Protein AF-0000000076000075 (afdb_homodimer)

Organism: Limulus polyphemus (NCBI:txid6850)

Secondary structure (DSSP, 8-state):
-HHHHHHHHHHHHHHHHHHHHHHHHHH----EEEEE-TTS-EEEEE--HHHHHHHHHHHHHHHHHHHTSTTGGGGHHHHHHHHHHHHHHHHHHHHHHHHHHHHHHHHHHHHHTPPPS-THHHHHHHHHT-/-HHHHHHHHHHHHHHHHHHHHHHHHHH----EEEEE-TTS-EEEEE--HHHHHHHHHHHHHHHHHHHTSTTGGGGHHHHHHHHHHHHHHHHHHHHHHHHHHHHHHHHHHHHHTPPPSTHHHHHHHHHHT-

Nearest PDB structures (foldseek):
  4rh7-assembly1_A  TM=8.374E-01  e=1.098E-09  synthetic construct
  6sc2-assembly1_B  TM=7.990E-01  e=4.544E-07  Homo sapiens
  3vkh-assembly1_A  TM=8.072E-01  e=1.358E-05  Dictyostelium discoideum
  8glv-assembly1_Cn  TM=7.424E-01  e=1.773E-03  Chlamydomonas reinhardtii
  8j07-assembly1_k8  TM=6.899E-01  e=4.350E-03  Homo sapiens

Foldseek 3Di:
DVVVVVLVVLVVVLVVLLVVVVVCVVDDDFDWDWDQFPVGDIDIDGPPLVVVLVVLVVNLVVLVVLVVDPNNVVCVVSSVVVNVVSVVVNVVSLVRVLVRLCCVVCRNQVVVVHDDDPPVVSVVVSVVVD/DVVVVVLVVLVVVLVVLLVVVVVCVVDDDFDWDWDQFPVGDIDIDGPPLVVVLVVLVVNLVVLVVLVVDPNNVVCCVSSVVVNVVSVVVNVVSLVRVLVRVCCVVCRNCVVVVHDDPPVVPSVVVSVVVD

Structure (mmCIF, N/CA/C/O backbone):
data_AF-0000000076000075-model_v1
#
loop_
_entity.id
_entity.type
_entity.pdbx_description
1 polymer 'Cytoplasmic dynein 2 heavy chain 1-like'
#
loop_
_atom_site.group_PDB
_atom_site.id
_atom_site.type_symbol
_atom_site.label_atom_id
_atom_site.label_alt_id
_atom_site.label_comp_id
_atom_site.label_asym_id
_atom_site.label_entity_id
_atom_site.label_seq_id
_atom_site.pdbx_PDB_ins_code
_atom_site.Cartn_x
_atom_site.Cartn_y
_atom_site.Cartn_z
_atom_site.occupancy
_atom_site.B_iso_or_equiv
_atom_site.auth_seq_id
_atom_site.auth_comp_id
_atom_site.auth_asym_id
_atom_site.auth_atom_id
_atom_site.pdbx_PDB_model_num
ATOM 1 N N . MET A 1 1 ? 10.312 -48.5 -21.375 1 68.19 1 MET A N 1
ATOM 2 C CA . MET A 1 1 ? 8.992 -48.5 -20.75 1 68.19 1 MET A CA 1
ATOM 3 C C . MET A 1 1 ? 9.055 -47.781 -19.391 1 68.19 1 MET A C 1
ATOM 5 O O . MET A 1 1 ? 8.234 -46.906 -19.109 1 68.19 1 MET A O 1
ATOM 9 N N . LYS A 1 2 ? 10.023 -48.156 -18.516 1 76.38 2 LYS A N 1
ATOM 10 C CA . LYS A 1 2 ? 10.18 -47.562 -17.203 1 76.38 2 LYS A CA 1
ATOM 11 C C . LYS A 1 2 ? 10.422 -46.062 -17.297 1 76.38 2 LYS A C 1
ATOM 13 O O . LYS A 1 2 ? 9.859 -45.281 -16.516 1 76.38 2 LYS A O 1
ATOM 18 N N . GLU A 1 3 ? 11.086 -45.625 -18.203 1 78.5 3 GLU A N 1
ATOM 19 C CA . GLU A 1 3 ? 11.406 -44.219 -18.391 1 78.5 3 GLU A CA 1
ATOM 20 C C . GLU A 1 3 ? 10.172 -43.406 -18.812 1 78.5 3 GLU A C 1
ATOM 22 O O . GLU A 1 3 ? 9.969 -42.281 -18.344 1 78.5 3 GLU A O 1
ATOM 27 N N . LEU A 1 4 ? 9.422 -44.094 -19.641 1 80.88 4 LEU A N 1
ATOM 28 C CA . LEU A 1 4 ? 8.195 -43.438 -20.094 1 80.88 4 LEU A CA 1
ATOM 29 C C . LEU A 1 4 ? 7.211 -43.25 -18.953 1 80.88 4 LEU A C 1
ATOM 31 O O . LEU A 1 4 ? 6.547 -42.219 -18.844 1 80.88 4 LEU A O 1
ATOM 35 N N . ASN A 1 5 ? 7.164 -44.25 -18.125 1 86.56 5 ASN A N 1
ATOM 36 C CA . ASN A 1 5 ? 6.281 -44.188 -16.969 1 86.56 5 ASN A CA 1
ATOM 37 C C . ASN A 1 5 ? 6.73 -43.125 -15.977 1 86.56 5 ASN A C 1
ATOM 39 O O . ASN A 1 5 ? 5.902 -42.406 -15.43 1 86.56 5 ASN A O 1
ATOM 43 N N . SER A 1 6 ? 8.023 -43.094 -15.75 1 87.25 6 SER A N 1
ATOM 44 C CA . SER A 1 6 ? 8.57 -42.094 -14.836 1 87.25 6 SER A CA 1
ATOM 45 C C . SER A 1 6 ? 8.297 -40.656 -15.32 1 87.25 6 SER A C 1
ATOM 47 O O . SER A 1 6 ? 7.977 -39.781 -14.531 1 87.25 6 SER A O 1
ATOM 49 N N . ARG A 1 7 ? 8.43 -40.5 -16.609 1 90.5 7 ARG A N 1
ATOM 50 C CA . ARG A 1 7 ? 8.133 -39.188 -17.203 1 90.5 7 ARG A CA 1
ATOM 51 C C . ARG A 1 7 ? 6.668 -38.812 -17 1 90.5 7 ARG A C 1
ATOM 53 O O . ARG A 1 7 ? 6.352 -37.688 -16.609 1 90.5 7 ARG A O 1
ATOM 60 N N . ALA A 1 8 ? 5.762 -39.719 -17.375 1 91.81 8 ALA A N 1
ATOM 61 C CA . ALA A 1 8 ? 4.328 -39.469 -17.219 1 91.81 8 ALA A CA 1
ATOM 62 C C . ALA A 1 8 ? 3.984 -39.125 -15.773 1 91.81 8 ALA A C 1
ATOM 64 O O . ALA A 1 8 ? 3.207 -38.188 -15.531 1 91.81 8 ALA A O 1
ATOM 65 N N . GLN A 1 9 ? 4.598 -39.844 -14.867 1 92.5 9 GLN A N 1
ATOM 66 C CA . GLN A 1 9 ? 4.352 -39.594 -13.453 1 92.5 9 GLN A CA 1
ATOM 67 C C . GLN A 1 9 ? 4.875 -38.219 -13.047 1 92.5 9 GLN A C 1
ATOM 69 O O . GLN A 1 9 ? 4.227 -37.5 -12.281 1 92.5 9 GLN A O 1
ATOM 74 N N . GLY A 1 10 ? 6.062 -37.875 -13.469 1 93.44 10 GLY A N 1
ATOM 75 C CA . GLY A 1 10 ? 6.629 -36.562 -13.203 1 93.44 10 GLY A CA 1
ATOM 76 C C . GLY A 1 10 ? 5.77 -35.438 -13.734 1 93.44 10 GLY A C 1
ATOM 77 O O . GLY A 1 10 ? 5.531 -34.469 -13.031 1 93.44 10 GLY A O 1
ATOM 78 N N . GLU A 1 11 ? 5.254 -35.562 -14.883 1 95.81 11 GLU A N 1
ATOM 79 C CA . GLU A 1 11 ? 4.414 -34.531 -15.5 1 95.81 11 GLU A CA 1
ATOM 80 C C . GLU A 1 11 ? 3.086 -34.406 -14.766 1 95.81 11 GLU A C 1
ATOM 82 O O . GLU A 1 11 ? 2.58 -33.281 -14.594 1 95.81 11 GLU A O 1
ATOM 87 N N . VAL A 1 12 ? 2.531 -35.562 -14.422 1 95.19 12 VAL A N 1
ATOM 88 C CA . VAL A 1 12 ? 1.288 -35.562 -13.656 1 95.19 12 VAL A CA 1
ATOM 89 C C . VAL A 1 12 ? 1.506 -34.812 -12.344 1 95.19 12 VAL A C 1
ATOM 91 O O . VAL A 1 12 ? 0.671 -34 -11.938 1 95.19 12 VAL A O 1
ATOM 94 N N . THR A 1 13 ? 2.602 -35.062 -11.688 1 95.88 13 THR A N 1
ATOM 95 C CA . THR A 1 13 ? 2.932 -34.406 -10.422 1 95.88 13 THR A CA 1
ATOM 96 C C . THR A 1 13 ? 3.01 -32.906 -10.594 1 95.88 13 THR A C 1
ATOM 98 O O . THR A 1 13 ? 2.467 -32.156 -9.781 1 95.88 13 THR A O 1
ATOM 101 N N . ILE A 1 14 ? 3.658 -32.406 -11.617 1 97.44 14 ILE A N 1
ATOM 102 C CA . ILE A 1 14 ? 3.799 -30.969 -11.891 1 97.44 14 ILE A CA 1
ATOM 103 C C . ILE A 1 14 ? 2.428 -30.359 -12.172 1 97.44 14 ILE A C 1
ATOM 105 O O . ILE A 1 14 ? 2.09 -29.312 -11.633 1 97.44 14 ILE A O 1
ATOM 109 N N . ARG A 1 15 ? 1.67 -31.031 -13.016 1 96.81 15 ARG A N 1
ATOM 110 C CA . ARG A 1 15 ? 0.334 -30.547 -13.359 1 96.81 15 ARG A CA 1
ATOM 111 C C . ARG A 1 15 ? -0.529 -30.391 -12.109 1 96.81 15 ARG A C 1
ATOM 113 O O . ARG A 1 15 ? -1.225 -29.391 -11.953 1 96.81 15 ARG A O 1
ATOM 120 N N . GLU A 1 16 ? -0.458 -31.406 -11.25 1 97.44 16 GLU A N 1
ATOM 121 C CA . GLU A 1 16 ? -1.248 -31.359 -10.023 1 97.44 16 GLU A CA 1
ATOM 122 C C . GLU A 1 16 ? -0.803 -30.203 -9.125 1 97.44 16 GLU A C 1
ATOM 124 O O . GLU A 1 16 ? -1.633 -29.547 -8.5 1 97.44 16 GLU A O 1
ATOM 129 N N . ALA A 1 17 ? 0.477 -29.969 -8.984 1 98 17 ALA A N 1
ATOM 130 C CA . ALA A 1 17 ? 1.006 -28.859 -8.195 1 98 17 ALA A CA 1
ATOM 131 C C . ALA A 1 17 ? 0.506 -27.531 -8.727 1 98 17 ALA A C 1
ATOM 133 O O . ALA A 1 17 ? 0.091 -26.656 -7.957 1 98 17 ALA A O 1
ATOM 134 N N . LEU A 1 18 ? 0.514 -27.391 -10.031 1 97.19 18 LEU A N 1
ATOM 135 C CA . LEU A 1 18 ? 0.062 -26.141 -10.656 1 97.19 18 LEU A CA 1
ATOM 136 C C . LEU A 1 18 ? -1.442 -25.969 -10.477 1 97.19 18 LEU A C 1
ATOM 138 O O . LEU A 1 18 ? -1.921 -24.844 -10.281 1 97.19 18 LEU A O 1
ATOM 142 N N . ASN A 1 19 ? -2.164 -27.094 -10.57 1 96.88 19 ASN A N 1
ATOM 143 C CA . ASN A 1 19 ? -3.6 -27.047 -10.32 1 96.88 19 ASN A CA 1
ATOM 144 C C . ASN A 1 19 ? -3.9 -26.594 -8.891 1 96.88 19 ASN A C 1
ATOM 146 O O . ASN A 1 19 ? -4.867 -25.859 -8.648 1 96.88 19 ASN A O 1
ATOM 150 N N . GLU A 1 20 ? -3.135 -27.016 -7.984 1 97.31 20 GLU A N 1
ATOM 151 C CA . GLU A 1 20 ? -3.297 -26.594 -6.594 1 97.31 20 GLU A CA 1
ATOM 152 C C . GLU A 1 20 ? -3.066 -25.094 -6.438 1 97.31 20 GLU A C 1
ATOM 154 O O . GLU A 1 20 ? -3.736 -24.438 -5.637 1 97.31 20 GLU A O 1
ATOM 159 N N . LEU A 1 21 ? -2.127 -24.547 -7.16 1 96.94 21 LEU A N 1
ATOM 160 C CA . LEU A 1 21 ? -1.883 -23.109 -7.152 1 96.94 21 LEU A CA 1
ATOM 161 C C . LEU A 1 21 ? -3.09 -22.359 -7.691 1 96.94 21 LEU A C 1
ATOM 163 O O . LEU A 1 21 ? -3.488 -21.328 -7.129 1 96.94 21 LEU A O 1
ATOM 167 N N . ASP A 1 22 ? -3.605 -22.891 -8.75 1 94.44 22 ASP A N 1
ATOM 168 C CA . ASP A 1 22 ? -4.805 -22.281 -9.305 1 94.44 22 ASP A CA 1
ATOM 169 C C . ASP A 1 22 ? -5.93 -22.234 -8.273 1 94.44 22 ASP A C 1
ATOM 171 O O . ASP A 1 22 ? -6.602 -21.203 -8.133 1 94.44 22 ASP A O 1
ATOM 175 N N . LEU A 1 23 ? -6.145 -23.312 -7.586 1 96 23 LEU A N 1
ATOM 176 C CA . LEU A 1 23 ? -7.207 -23.406 -6.594 1 96 23 LEU A CA 1
ATOM 177 C C . LEU A 1 23 ? -6.953 -22.453 -5.43 1 96 23 LEU A C 1
ATOM 179 O O . LEU A 1 23 ? -7.871 -21.766 -4.961 1 96 23 LEU A O 1
ATOM 183 N N . TRP A 1 24 ? -5.77 -22.406 -5.016 1 96.75 24 TRP A N 1
ATOM 184 C CA . TRP A 1 24 ? -5.402 -21.5 -3.936 1 96.75 24 TRP A CA 1
ATOM 185 C C . TRP A 1 24 ? -5.68 -20.047 -4.324 1 96.75 24 TRP A C 1
ATOM 187 O O . TRP A 1 24 ? -6.309 -19.297 -3.566 1 96.75 24 TRP A O 1
ATOM 197 N N . GLY A 1 25 ? -5.172 -19.625 -5.473 1 93.06 25 GLY A N 1
ATOM 198 C CA . GLY A 1 25 ? -5.367 -18.266 -5.949 1 93.06 25 GLY A CA 1
ATOM 199 C C . GLY A 1 25 ? -6.828 -17.859 -6.039 1 93.06 25 GLY A C 1
ATOM 200 O O . GLY A 1 25 ? -7.18 -16.703 -5.793 1 93.06 25 GLY A O 1
ATOM 201 N N . ALA A 1 26 ? -7.688 -18.828 -6.375 1 90.06 26 ALA A N 1
ATOM 202 C CA . ALA A 1 26 ? -9.109 -18.562 -6.574 1 90.06 26 ALA A CA 1
ATOM 203 C C . ALA A 1 26 ? -9.844 -18.453 -5.238 1 90.06 26 ALA A C 1
ATOM 205 O O . ALA A 1 26 ? -10.867 -17.781 -5.133 1 90.06 26 ALA A O 1
ATOM 206 N N . ARG A 1 27 ? -9.266 -19.031 -4.152 1 92.88 27 ARG A N 1
ATOM 207 C CA . ARG A 1 27 ? -10.047 -19.203 -2.934 1 92.88 27 ARG A CA 1
ATOM 208 C C . ARG A 1 27 ? -9.461 -18.391 -1.783 1 92.88 27 ARG A C 1
ATOM 210 O O . ARG A 1 27 ? -10.172 -18.031 -0.842 1 92.88 27 ARG A O 1
ATOM 217 N N . GLU A 1 28 ? -8.25 -18.156 -1.829 1 95.38 28 GLU A N 1
ATOM 218 C CA . GLU A 1 28 ? -7.574 -17.516 -0.706 1 95.38 28 GLU A CA 1
ATOM 219 C C . GLU A 1 28 ? -8.102 -16.109 -0.479 1 95.38 28 GLU A C 1
ATOM 221 O O . GLU A 1 28 ? -8.344 -15.367 -1.435 1 95.38 28 GLU A O 1
ATOM 226 N N . ARG A 1 29 ? -8.375 -15.859 0.897 1 94.56 29 ARG A N 1
ATOM 227 C CA . ARG A 1 29 ? -8.82 -14.531 1.318 1 94.56 29 ARG A CA 1
ATOM 228 C C . ARG A 1 29 ? -8.062 -14.07 2.559 1 94.56 29 ARG A C 1
ATOM 230 O O . ARG A 1 29 ? -7.539 -14.891 3.314 1 94.56 29 ARG A O 1
ATOM 237 N N . PHE A 1 30 ? -8.039 -12.766 2.674 1 97.06 30 PHE A N 1
ATOM 238 C CA . PHE A 1 30 ? -7.445 -12.219 3.891 1 97.06 30 PHE A CA 1
ATOM 239 C C . PHE A 1 30 ? -8.352 -12.461 5.09 1 97.06 30 PHE A C 1
ATOM 241 O O . PHE A 1 30 ? -9.578 -12.367 4.98 1 97.06 30 PHE A O 1
ATOM 248 N N . SER A 1 31 ? -7.754 -12.742 6.242 1 97.81 31 SER A N 1
ATOM 249 C CA . SER A 1 31 ? -8.461 -12.656 7.516 1 97.81 31 SER A CA 1
ATOM 250 C C . SER A 1 31 ? -8.43 -11.234 8.07 1 97.81 31 SER A C 1
ATOM 252 O O . SER A 1 31 ? -7.359 -10.625 8.164 1 97.81 31 SER A O 1
ATOM 254 N N . LEU A 1 32 ? -9.578 -10.742 8.422 1 97.81 32 LEU A N 1
ATOM 255 C CA . LEU A 1 32 ? -9.688 -9.352 8.867 1 97.81 32 LEU A CA 1
ATOM 256 C C . LEU A 1 32 ? -10.141 -9.281 10.32 1 97.81 32 LEU A C 1
ATOM 258 O O . LEU A 1 32 ? -10.805 -10.195 10.812 1 97.81 32 LEU A O 1
ATOM 262 N N . THR A 1 33 ? -9.797 -8.219 10.992 1 98.06 33 THR A N 1
ATOM 263 C CA . THR A 1 33 ? -10.25 -7.91 12.344 1 98.06 33 THR A CA 1
ATOM 264 C C . THR A 1 33 ? -10.641 -6.441 12.461 1 98.06 33 THR A C 1
ATOM 266 O O . THR A 1 33 ? -10.023 -5.574 11.836 1 98.06 33 THR A O 1
ATOM 269 N N . GLU A 1 34 ? -11.641 -6.254 13.242 1 97.25 34 GLU A N 1
ATOM 270 C CA . GLU A 1 34 ? -12.086 -4.879 13.469 1 97.25 34 GLU A CA 1
ATOM 271 C C . GLU A 1 34 ? -11.18 -4.164 14.469 1 97.25 34 GLU A C 1
ATOM 273 O O . GLU A 1 34 ? -10.789 -4.742 15.484 1 97.25 34 GLU A O 1
ATOM 278 N N . HIS A 1 35 ? -10.82 -2.918 14.102 1 96.19 35 HIS A N 1
ATOM 279 C CA . HIS A 1 35 ? -10.031 -2.043 14.961 1 96.19 35 HIS A CA 1
ATOM 280 C C . HIS A 1 35 ? -10.688 -0.675 15.109 1 96.19 35 HIS A C 1
ATOM 282 O O . HIS A 1 35 ? -11.117 -0.073 14.125 1 96.19 35 HIS A O 1
ATOM 288 N N . GLU A 1 36 ? -10.797 -0.258 16.359 1 95.31 36 GLU A N 1
ATOM 289 C CA . GLU A 1 36 ? -11.344 1.07 16.609 1 95.31 36 GLU A CA 1
ATOM 290 C C . GLU A 1 36 ? -10.242 2.115 16.719 1 95.31 36 GLU A C 1
ATOM 292 O O . GLU A 1 36 ? -9.305 1.952 17.516 1 95.31 36 GLU A O 1
ATOM 297 N N . ASP A 1 37 ? -10.375 3.182 15.891 1 90.69 37 ASP A N 1
ATOM 298 C CA . ASP A 1 37 ? -9.367 4.23 15.992 1 90.69 37 ASP A CA 1
ATOM 299 C C . ASP A 1 37 ? -9.672 5.184 17.141 1 90.69 37 ASP A C 1
ATOM 301 O O . ASP A 1 37 ? -10.617 4.957 17.906 1 90.69 37 ASP A O 1
ATOM 305 N N . THR A 1 38 ? -8.852 6.148 17.359 1 90.25 38 THR A N 1
ATOM 306 C CA . THR A 1 38 ? -8.953 7.047 18.516 1 90.25 38 THR A CA 1
ATOM 307 C C . THR A 1 38 ? -10.242 7.855 18.453 1 90.25 38 THR A C 1
ATOM 309 O O . THR A 1 38 ? -10.75 8.297 19.484 1 90.25 38 THR A O 1
ATOM 312 N N . HIS A 1 39 ? -10.852 8 17.359 1 88 39 HIS A N 1
ATOM 313 C CA . HIS A 1 39 ? -12.07 8.789 17.203 1 88 39 HIS A CA 1
ATOM 314 C C . HIS A 1 39 ? -13.305 7.898 17.203 1 88 39 HIS A C 1
ATOM 316 O O . HIS A 1 39 ? -14.422 8.375 16.969 1 88 39 HIS A O 1
ATOM 322 N N . GLY A 1 40 ? -13.102 6.609 17.359 1 90.12 40 GLY A N 1
ATOM 323 C CA . GLY A 1 40 ? -14.227 5.691 17.469 1 90.12 40 GLY A CA 1
ATOM 324 C C . GLY A 1 40 ? -14.648 5.09 16.141 1 90.12 40 GLY A C 1
ATOM 325 O O . GLY A 1 40 ? -15.672 4.406 16.062 1 90.12 40 GLY A O 1
ATOM 326 N N . ASN A 1 41 ? -13.883 5.414 15.18 1 90.06 41 ASN A N 1
ATOM 327 C CA . ASN A 1 41 ? -14.203 4.824 13.883 1 90.06 41 ASN A CA 1
ATOM 328 C C . ASN A 1 41 ? -13.688 3.389 13.781 1 90.06 41 ASN A C 1
ATOM 330 O O . ASN A 1 41 ? -12.602 3.076 14.266 1 90.06 41 ASN A O 1
ATOM 334 N N . LYS A 1 42 ? -14.539 2.578 13.188 1 94.31 42 LYS A N 1
ATOM 335 C CA . LYS A 1 42 ? -14.164 1.181 12.992 1 94.31 42 LYS A CA 1
ATOM 336 C C . LYS A 1 42 ? -13.43 0.985 11.672 1 94.31 42 LYS A C 1
ATOM 338 O O . LYS A 1 42 ? -13.914 1.399 10.617 1 94.31 42 LYS A O 1
ATOM 343 N N . VAL A 1 43 ? -12.242 0.389 11.773 1 94.25 43 VAL A N 1
ATOM 344 C CA . VAL A 1 43 ? -11.438 0.103 10.594 1 94.25 43 VAL A CA 1
ATOM 345 C C . VAL A 1 43 ? -11.094 -1.385 10.547 1 94.25 43 VAL A C 1
ATOM 347 O O . VAL A 1 43 ? -10.867 -2.006 11.594 1 94.25 43 VAL A O 1
ATOM 350 N N . MET A 1 44 ? -11.086 -1.972 9.352 1 96.06 44 MET A N 1
ATOM 351 C CA . MET A 1 44 ? -10.719 -3.373 9.188 1 96.06 44 MET A CA 1
ATOM 352 C C . MET A 1 44 ? -9.219 -3.51 8.922 1 96.06 44 MET A C 1
ATOM 354 O O . MET A 1 44 ? -8.672 -2.822 8.055 1 96.06 44 MET A O 1
ATOM 358 N N . LEU A 1 45 ? -8.586 -4.375 9.664 1 97.94 45 LEU A N 1
ATOM 359 C CA . LEU A 1 45 ? -7.168 -4.656 9.492 1 97.94 45 LEU A CA 1
ATOM 360 C C . LEU A 1 45 ? -6.949 -6.102 9.055 1 97.94 45 LEU A C 1
ATOM 362 O O . LEU A 1 45 ? -7.68 -7 9.484 1 97.94 45 LEU A O 1
ATOM 366 N N . ILE A 1 46 ? -6.035 -6.25 8.203 1 98.06 46 ILE A N 1
ATOM 367 C CA . ILE A 1 46 ? -5.594 -7.605 7.898 1 98.06 46 ILE A CA 1
ATOM 368 C C . ILE A 1 46 ? -4.871 -8.195 9.109 1 98.06 46 ILE A C 1
ATOM 370 O O . ILE A 1 46 ? -4.031 -7.535 9.719 1 98.06 46 ILE A O 1
ATOM 374 N N . LYS A 1 47 ? -5.223 -9.367 9.469 1 98 47 LYS A N 1
ATOM 375 C CA . LYS A 1 47 ? -4.555 -10.062 10.562 1 98 47 LYS A CA 1
ATOM 376 C C . LYS A 1 47 ? -3.877 -11.336 10.07 1 98 47 LYS A C 1
ATOM 378 O O . LYS A 1 47 ? -3.994 -11.695 8.898 1 98 47 LYS A O 1
ATOM 383 N N . ASP A 1 48 ? -3.02 -11.992 10.922 1 97.88 48 ASP A N 1
ATOM 384 C CA . ASP A 1 48 ? -2.311 -13.234 10.633 1 97.88 48 ASP A CA 1
ATOM 385 C C . ASP A 1 48 ? -1.394 -13.078 9.422 1 97.88 48 ASP A C 1
ATOM 387 O O . ASP A 1 48 ? -1.411 -13.914 8.516 1 97.88 48 ASP A O 1
ATOM 391 N N . TRP A 1 49 ? -0.638 -12.055 9.414 1 98.12 49 TRP A N 1
ATOM 392 C CA . TRP A 1 49 ? 0.278 -11.719 8.336 1 98.12 49 TRP A CA 1
ATOM 393 C C . TRP A 1 49 ? 1.293 -12.836 8.109 1 98.12 49 TRP A C 1
ATOM 395 O O . TRP A 1 49 ? 1.665 -13.133 6.973 1 98.12 49 TRP A O 1
ATOM 405 N N . ARG A 1 50 ? 1.774 -13.414 9.18 1 97.44 50 ARG A N 1
ATOM 406 C CA . ARG A 1 50 ? 2.75 -14.492 9.062 1 97.44 50 ARG A CA 1
ATOM 407 C C . ARG A 1 50 ? 2.201 -15.633 8.211 1 97.44 50 ARG A C 1
ATOM 409 O O . ARG A 1 50 ? 2.908 -16.172 7.352 1 97.44 50 ARG A O 1
ATOM 416 N N . GLU A 1 51 ? 0.994 -15.984 8.461 1 97.62 51 GLU A N 1
ATOM 417 C CA . GLU A 1 51 ? 0.365 -17.062 7.707 1 97.62 51 GLU A CA 1
ATOM 418 C C . GLU A 1 51 ? 0.267 -16.719 6.227 1 97.62 51 GLU A C 1
ATOM 420 O O . GLU A 1 51 ? 0.579 -17.547 5.367 1 97.62 51 GLU A O 1
ATOM 425 N N . VAL A 1 52 ? -0.163 -15.469 5.949 1 97.88 52 VAL A N 1
ATOM 426 C CA . VAL A 1 52 ? -0.313 -15 4.578 1 97.88 52 VAL A CA 1
ATOM 427 C C . VAL A 1 52 ? 1.038 -15.039 3.867 1 97.88 52 VAL A C 1
ATOM 429 O O . VAL A 1 52 ? 1.163 -15.617 2.787 1 97.88 52 VAL A O 1
ATOM 432 N N . LEU A 1 53 ? 2.055 -14.531 4.492 1 98.06 53 LEU A N 1
ATOM 433 C CA . LEU A 1 53 ? 3.379 -14.422 3.891 1 98.06 53 LEU A CA 1
ATOM 434 C C . LEU A 1 53 ? 4.031 -15.789 3.754 1 98.06 53 LEU A C 1
ATOM 436 O O . LEU A 1 53 ? 4.715 -16.062 2.764 1 98.06 53 LEU A O 1
ATOM 440 N N . ASN A 1 54 ? 3.812 -16.625 4.684 1 97.81 54 ASN A N 1
ATOM 441 C CA . ASN A 1 54 ? 4.336 -17.984 4.602 1 97.81 54 ASN A CA 1
ATOM 442 C C . ASN A 1 54 ? 3.729 -18.75 3.426 1 97.81 54 ASN A C 1
ATOM 444 O O . ASN A 1 54 ? 4.434 -19.469 2.715 1 97.81 54 ASN A O 1
ATOM 448 N N . LYS A 1 55 ? 2.41 -18.609 3.305 1 98.12 55 LYS A N 1
ATOM 449 C CA . LYS A 1 55 ? 1.744 -19.297 2.205 1 98.12 55 LYS A CA 1
ATOM 450 C C . LYS A 1 55 ? 2.301 -18.844 0.856 1 98.12 55 LYS A C 1
ATOM 452 O O . LYS A 1 55 ? 2.557 -19.672 -0.022 1 98.12 55 LYS A O 1
ATOM 457 N N . VAL A 1 56 ? 2.471 -17.594 0.716 1 98.5 56 VAL A N 1
ATOM 458 C CA . VAL A 1 56 ? 3.039 -17.062 -0.519 1 98.5 56 VAL A CA 1
ATOM 459 C C . VAL A 1 56 ? 4.461 -17.594 -0.699 1 98.5 56 VAL A C 1
ATOM 461 O O . VAL A 1 56 ? 4.828 -18.047 -1.784 1 98.5 56 VAL A O 1
ATOM 464 N N . GLY A 1 57 ? 5.27 -17.531 0.353 1 98.56 57 GLY A N 1
ATOM 465 C CA . GLY A 1 57 ? 6.617 -18.078 0.319 1 98.56 57 GLY A CA 1
ATOM 466 C C . GLY A 1 57 ? 6.664 -19.547 -0.034 1 98.56 57 GLY A C 1
ATOM 467 O O . GLY A 1 57 ? 7.504 -19.969 -0.83 1 98.56 57 GLY A O 1
ATOM 468 N N . ASP A 1 58 ? 5.828 -20.328 0.548 1 98.44 58 ASP A N 1
ATOM 469 C CA . ASP A 1 58 ? 5.734 -21.766 0.253 1 98.44 58 ASP A CA 1
ATOM 470 C C . ASP A 1 58 ? 5.449 -22 -1.228 1 98.44 58 ASP A C 1
ATOM 472 O O . ASP A 1 58 ? 6.062 -22.859 -1.853 1 98.44 58 ASP A O 1
ATOM 476 N N . ASN A 1 59 ? 4.508 -21.25 -1.751 1 98.62 59 ASN A N 1
ATOM 477 C CA . ASN A 1 59 ? 4.145 -21.422 -3.154 1 98.62 59 ASN A CA 1
ATOM 478 C C . ASN A 1 59 ? 5.273 -20.969 -4.082 1 98.62 59 ASN A C 1
ATOM 480 O O . ASN A 1 59 ? 5.469 -21.547 -5.152 1 98.62 59 ASN A O 1
ATOM 484 N N . GLN A 1 60 ? 6.012 -19.953 -3.686 1 98.38 60 GLN A N 1
ATOM 485 C CA . GLN A 1 60 ? 7.199 -19.562 -4.441 1 98.38 60 GLN A CA 1
ATOM 486 C C . GLN A 1 60 ? 8.242 -20.672 -4.441 1 98.38 60 GLN A C 1
ATOM 488 O O . GLN A 1 60 ? 8.852 -20.953 -5.477 1 98.38 60 GLN A O 1
ATOM 493 N N . CYS A 1 61 ? 8.453 -21.312 -3.281 1 98.19 61 CYS A N 1
ATOM 494 C CA . CYS A 1 61 ? 9.383 -22.422 -3.176 1 98.19 61 CYS A CA 1
ATOM 495 C C . CYS A 1 61 ? 8.922 -23.594 -4.027 1 98.19 61 CYS A C 1
ATOM 497 O O . CYS A 1 61 ? 9.742 -24.266 -4.668 1 98.19 61 CYS A O 1
ATOM 499 N N . LEU A 1 62 ? 7.641 -23.828 -3.996 1 98.06 62 LEU A N 1
ATOM 500 C CA . LEU A 1 62 ? 7.07 -24.875 -4.82 1 98.06 62 LEU A CA 1
ATOM 501 C C . LEU A 1 62 ? 7.41 -24.656 -6.293 1 98.06 62 LEU A C 1
ATOM 503 O O . LEU A 1 62 ? 7.891 -25.578 -6.965 1 98.06 62 LEU A O 1
ATOM 507 N N . ILE A 1 63 ? 7.191 -23.469 -6.77 1 97.81 63 ILE A N 1
ATOM 508 C CA . ILE A 1 63 ? 7.484 -23.141 -8.164 1 97.81 63 ILE A CA 1
ATOM 509 C C . ILE A 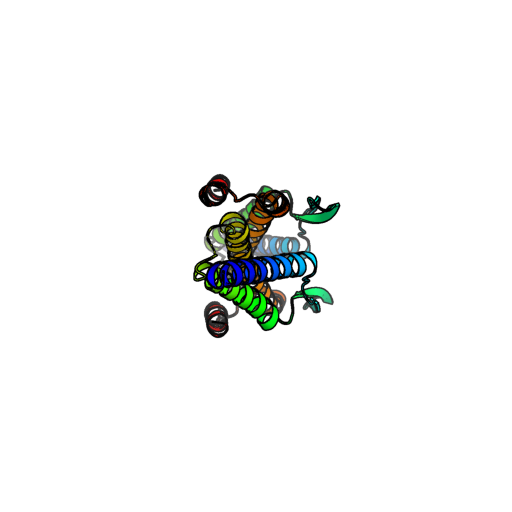1 63 ? 8.969 -23.391 -8.445 1 97.81 63 ILE A C 1
ATOM 511 O O . ILE A 1 63 ? 9.32 -23.953 -9.484 1 97.81 63 ILE A O 1
ATOM 515 N N . GLN A 1 64 ? 9.836 -23.016 -7.52 1 97.06 64 GLN A N 1
ATOM 516 C CA . GLN A 1 64 ? 11.266 -23.234 -7.672 1 97.06 64 GLN A CA 1
ATOM 517 C C . GLN A 1 64 ? 11.586 -24.719 -7.777 1 97.06 64 GLN A C 1
ATOM 519 O O . GLN A 1 64 ? 12.414 -25.125 -8.594 1 97.06 64 GLN A O 1
ATOM 524 N N . SER A 1 65 ? 10.961 -25.516 -6.965 1 96.94 65 SER A N 1
ATOM 525 C CA . SER A 1 65 ? 11.156 -26.969 -6.984 1 96.94 65 SER A CA 1
ATOM 526 C C . SER A 1 65 ? 10.711 -27.562 -8.312 1 96.94 65 SER A C 1
ATOM 528 O O . SER A 1 65 ? 11.352 -28.484 -8.828 1 96.94 65 SER A O 1
ATOM 530 N N . LEU A 1 66 ? 9.641 -27.047 -8.859 1 96.88 66 LEU A N 1
ATOM 531 C CA . LEU A 1 66 ? 9.156 -27.516 -10.148 1 96.88 66 LEU A CA 1
ATOM 532 C C . LEU A 1 66 ? 10.164 -27.219 -11.258 1 96.88 66 LEU A C 1
ATOM 534 O O . LEU A 1 66 ? 10.352 -28.031 -12.164 1 96.88 66 LEU A O 1
ATOM 538 N N . LYS A 1 67 ? 10.797 -26.094 -11.125 1 96 67 LYS A N 1
ATOM 539 C CA . LYS A 1 67 ? 11.781 -25.688 -12.125 1 96 67 LYS A CA 1
ATOM 540 C C . LYS A 1 67 ? 12.969 -26.656 -12.141 1 96 67 LYS A C 1
ATOM 542 O O . LYS A 1 67 ? 13.625 -26.812 -13.172 1 96 67 LYS A O 1
ATOM 547 N N . ASP A 1 68 ? 13.227 -27.297 -11.047 1 95.5 68 ASP A N 1
ATOM 548 C CA . ASP A 1 68 ? 14.359 -28.203 -10.914 1 95.5 68 ASP A CA 1
ATOM 549 C C . ASP A 1 68 ? 14 -29.594 -11.438 1 95.5 68 ASP A C 1
ATOM 551 O O . ASP A 1 68 ? 14.867 -30.469 -11.531 1 95.5 68 ASP A O 1
ATOM 555 N N . SER A 1 69 ? 12.773 -29.812 -11.75 1 93.69 69 SER A N 1
ATOM 556 C CA . SER A 1 69 ? 12.32 -31.094 -12.273 1 93.69 69 SER A CA 1
ATOM 557 C C . SER A 1 69 ? 12.812 -31.312 -13.703 1 93.69 69 SER A C 1
ATOM 559 O O . SER A 1 69 ? 12.797 -30.375 -14.516 1 93.69 69 SER A O 1
ATOM 561 N N . PRO A 1 70 ? 13.242 -32.531 -14.023 1 94.75 70 PRO A N 1
ATOM 562 C CA . PRO A 1 70 ? 13.617 -32.812 -15.406 1 94.75 70 PRO A CA 1
ATOM 563 C C . PRO A 1 70 ? 12.43 -32.781 -16.359 1 94.75 70 PRO A C 1
ATOM 565 O O . PRO A 1 70 ? 12.617 -32.719 -17.578 1 94.75 70 PRO A O 1
ATOM 568 N N . TYR A 1 71 ? 11.273 -32.719 -15.938 1 94.06 71 TYR A N 1
ATOM 569 C CA . TYR A 1 71 ? 10.078 -32.75 -16.781 1 94.06 71 TYR A CA 1
ATOM 570 C C . TYR A 1 71 ? 9.406 -31.375 -16.812 1 94.06 71 TYR A C 1
ATOM 572 O O . TYR A 1 71 ? 8.25 -31.266 -17.219 1 94.06 71 TYR A O 1
ATOM 580 N N . TYR A 1 72 ? 10.094 -30.344 -16.406 1 95.62 72 TYR A N 1
ATOM 581 C CA . TYR A 1 72 ? 9.586 -28.984 -16.203 1 95.62 72 TYR A CA 1
ATOM 582 C C . TYR A 1 72 ? 9.297 -28.312 -17.547 1 95.62 72 TYR A C 1
ATOM 584 O O . TYR A 1 72 ? 8.406 -27.469 -17.641 1 95.62 72 TYR A O 1
ATOM 592 N N . LYS A 1 73 ? 9.945 -28.672 -18.594 1 95.19 73 LYS A N 1
ATOM 593 C CA . LYS A 1 73 ? 9.992 -27.938 -19.859 1 95.19 73 LYS A CA 1
ATOM 594 C C . LYS A 1 73 ? 8.594 -27.703 -20.406 1 95.19 73 LYS A C 1
ATOM 596 O O . LYS A 1 73 ? 8.273 -26.594 -20.859 1 95.19 73 LYS A O 1
ATOM 601 N N . ASN A 1 74 ? 7.707 -28.672 -20.344 1 93.69 74 ASN A N 1
ATOM 602 C CA . ASN A 1 74 ? 6.371 -28.578 -20.922 1 93.69 74 ASN A CA 1
ATOM 603 C C . ASN A 1 74 ? 5.461 -27.672 -20.094 1 93.69 74 ASN A C 1
ATOM 605 O O . ASN A 1 74 ? 4.348 -27.359 -20.516 1 93.69 74 ASN A O 1
ATOM 609 N N . PHE A 1 75 ? 5.902 -27.281 -18.953 1 95.94 75 PHE A N 1
ATOM 610 C CA . PHE A 1 75 ? 5.059 -26.531 -18.047 1 95.94 75 PHE A CA 1
ATOM 611 C C . PHE A 1 75 ? 5.629 -25.141 -17.797 1 95.94 75 PHE A C 1
ATOM 613 O O . PHE A 1 75 ? 5.125 -24.391 -16.938 1 95.94 75 PHE A O 1
ATOM 620 N N . ALA A 1 76 ? 6.652 -24.766 -18.453 1 94.44 76 ALA A N 1
ATOM 621 C CA . ALA A 1 76 ? 7.398 -23.531 -18.219 1 94.44 76 ALA A CA 1
ATOM 622 C C . ALA A 1 76 ? 6.496 -22.312 -18.375 1 94.44 76 ALA A C 1
ATOM 624 O O . ALA A 1 76 ? 6.574 -21.375 -17.594 1 94.44 76 ALA A O 1
ATOM 625 N N . ASP A 1 77 ? 5.633 -22.359 -19.312 1 91.12 77 ASP A N 1
ATOM 626 C CA . ASP A 1 77 ? 4.762 -21.219 -19.578 1 91.12 77 ASP A CA 1
ATOM 627 C C . ASP A 1 77 ? 3.809 -20.969 -18.406 1 91.12 77 ASP A C 1
ATOM 629 O O . ASP A 1 77 ? 3.76 -19.875 -17.859 1 91.12 77 ASP A O 1
ATOM 633 N N . ARG A 1 78 ? 3.137 -22.016 -18.047 1 91.19 78 ARG A N 1
ATOM 634 C CA . ARG A 1 78 ? 2.195 -21.922 -16.938 1 91.19 78 ARG A CA 1
ATOM 635 C C . ARG A 1 78 ? 2.914 -21.562 -15.648 1 91.19 78 ARG A C 1
ATOM 637 O O . ARG A 1 78 ? 2.439 -20.719 -14.875 1 91.19 78 ARG A O 1
ATOM 644 N N . SER A 1 79 ? 4.016 -22.188 -15.453 1 94.19 79 SER A N 1
ATOM 645 C CA . SER A 1 79 ? 4.785 -21.953 -14.234 1 94.19 79 SER A CA 1
ATOM 646 C C . SER A 1 79 ? 5.312 -20.516 -14.18 1 94.19 79 SER A C 1
ATOM 648 O O . SER A 1 79 ? 5.344 -19.906 -13.109 1 94.19 79 SER A O 1
ATOM 650 N N . SER A 1 80 ? 5.691 -19.969 -15.266 1 93 80 SER A N 1
ATOM 651 C CA . SER A 1 80 ? 6.25 -18.625 -15.312 1 93 80 SER A CA 1
ATOM 652 C C . SER A 1 80 ? 5.199 -17.578 -14.969 1 93 80 SER A C 1
ATOM 654 O O . SER A 1 80 ? 5.512 -16.547 -14.359 1 93 80 SER A O 1
ATOM 656 N N . ILE A 1 81 ? 4.016 -17.844 -15.344 1 92.12 81 ILE A N 1
ATOM 657 C CA . ILE A 1 81 ? 2.918 -16.953 -15 1 92.12 81 ILE A CA 1
ATOM 658 C C . ILE A 1 81 ? 2.76 -16.906 -13.477 1 92.12 81 ILE A C 1
ATOM 660 O O . ILE A 1 81 ? 2.695 -15.812 -12.891 1 92.12 81 ILE A O 1
ATOM 664 N N . TRP A 1 82 ? 2.814 -18.031 -12.875 1 94.88 82 TRP A N 1
ATOM 665 C CA . TRP A 1 82 ? 2.66 -18.094 -11.422 1 94.88 82 TRP A CA 1
ATOM 666 C C . TRP A 1 82 ? 3.883 -17.5 -10.719 1 94.88 82 TRP A C 1
ATOM 668 O O . TRP A 1 82 ? 3.764 -16.906 -9.648 1 94.88 82 TRP A O 1
ATOM 678 N N . GLU A 1 83 ? 4.938 -17.703 -11.328 1 95.38 83 GLU A N 1
ATOM 679 C CA . GLU A 1 83 ? 6.137 -17.094 -10.773 1 95.38 83 GLU A CA 1
ATOM 680 C C . GLU A 1 83 ? 5.988 -15.57 -10.688 1 95.38 83 GLU A C 1
ATOM 682 O O . GLU A 1 83 ? 6.258 -14.977 -9.641 1 95.38 83 GLU A O 1
ATOM 687 N N . THR A 1 84 ? 5.578 -15 -11.695 1 93.88 84 THR A N 1
ATOM 688 C CA . THR A 1 84 ? 5.387 -13.555 -11.75 1 93.88 84 THR A CA 1
ATOM 689 C C . THR A 1 84 ? 4.262 -13.117 -10.82 1 93.88 84 THR A C 1
ATOM 691 O O . THR A 1 84 ? 4.398 -12.125 -10.094 1 93.88 84 THR A O 1
ATOM 694 N N . ARG A 1 85 ? 3.209 -13.875 -10.812 1 94.56 85 ARG A N 1
ATOM 695 C CA . ARG A 1 85 ? 2.064 -13.578 -9.961 1 94.56 85 ARG A CA 1
ATOM 696 C C . ARG A 1 85 ? 2.459 -13.578 -8.484 1 94.56 85 ARG A C 1
ATOM 698 O O . ARG A 1 85 ? 2.119 -12.656 -7.742 1 94.56 85 ARG A O 1
ATOM 705 N N . LEU A 1 86 ? 3.203 -14.555 -8.156 1 96.94 86 LEU A N 1
ATOM 706 C CA . LEU A 1 86 ? 3.576 -14.711 -6.754 1 96.94 86 LEU A CA 1
ATOM 707 C C . LEU A 1 86 ? 4.594 -13.648 -6.344 1 96.94 86 LEU A C 1
ATOM 709 O O . LEU A 1 86 ? 4.559 -13.148 -5.219 1 96.94 86 LEU A O 1
ATOM 713 N N . SER A 1 87 ? 5.457 -13.328 -7.23 1 96.56 87 SER A N 1
ATOM 714 C CA . SER A 1 87 ? 6.422 -12.273 -6.941 1 96.56 87 SER A CA 1
ATOM 715 C C . SER A 1 87 ? 5.73 -10.922 -6.766 1 96.56 87 SER A C 1
ATOM 717 O O . SER A 1 87 ? 6.039 -10.18 -5.828 1 96.56 87 SER A O 1
ATOM 719 N N . THR A 1 88 ? 4.859 -10.641 -7.594 1 95.12 88 THR A N 1
ATOM 720 C CA . THR A 1 88 ? 4.094 -9.406 -7.52 1 95.12 88 THR A CA 1
ATOM 721 C C . THR A 1 88 ? 3.252 -9.367 -6.246 1 95.12 88 THR A C 1
ATOM 723 O O . THR A 1 88 ? 3.197 -8.344 -5.562 1 95.12 88 THR A O 1
ATOM 726 N N . LEU A 1 89 ? 2.631 -10.453 -5.996 1 97.06 89 LEU A N 1
ATOM 727 C CA . LEU A 1 89 ? 1.823 -10.547 -4.785 1 97.06 89 LEU A CA 1
ATOM 728 C C . LEU A 1 89 ? 2.67 -10.289 -3.543 1 97.06 89 LEU A C 1
ATOM 730 O O . LEU A 1 89 ? 2.264 -9.531 -2.654 1 97.06 89 LEU A O 1
ATOM 734 N N . ASP A 1 90 ? 3.785 -10.906 -3.525 1 97.62 90 ASP A N 1
ATOM 735 C CA . ASP A 1 90 ? 4.68 -10.734 -2.387 1 97.62 90 ASP A CA 1
ATOM 736 C C . ASP A 1 90 ? 5.031 -9.258 -2.188 1 97.62 90 ASP A C 1
ATOM 738 O O . ASP A 1 90 ? 4.965 -8.742 -1.07 1 97.62 90 ASP A O 1
ATOM 742 N N . LEU A 1 91 ? 5.367 -8.602 -3.24 1 95.88 91 LEU A N 1
ATOM 743 C CA . LEU A 1 91 ? 5.711 -7.184 -3.184 1 95.88 91 LEU A CA 1
ATOM 744 C C . LEU A 1 91 ? 4.531 -6.359 -2.682 1 95.88 91 LEU A C 1
ATOM 746 O O . LEU A 1 91 ? 4.695 -5.504 -1.809 1 95.88 91 LEU A O 1
ATOM 750 N N . CYS A 1 92 ? 3.377 -6.574 -3.188 1 96.75 92 CYS A N 1
ATOM 751 C CA . CYS A 1 92 ? 2.176 -5.848 -2.789 1 96.75 92 CYS A CA 1
ATOM 752 C C . CYS A 1 92 ? 1.861 -6.082 -1.315 1 96.75 92 CYS A C 1
ATOM 754 O O . CYS A 1 92 ? 1.514 -5.145 -0.594 1 96.75 92 CYS A O 1
ATOM 756 N N . LEU A 1 93 ? 2 -7.324 -0.917 1 97.81 93 LEU A N 1
ATOM 757 C CA . LEU A 1 93 ? 1.711 -7.664 0.472 1 97.81 93 LEU A CA 1
ATOM 758 C C . LEU A 1 93 ? 2.682 -6.957 1.415 1 97.81 93 LEU A C 1
ATOM 760 O O . LEU A 1 93 ? 2.285 -6.5 2.488 1 97.81 93 LEU A O 1
ATOM 764 N N . GLN A 1 94 ? 3.926 -6.898 0.999 1 96.5 94 GLN A N 1
ATOM 765 C CA . GLN A 1 94 ? 4.918 -6.199 1.811 1 96.5 94 GLN A CA 1
ATOM 766 C C . GLN A 1 94 ? 4.559 -4.723 1.968 1 96.5 94 GLN A C 1
ATOM 768 O O . GLN A 1 94 ? 4.633 -4.176 3.07 1 96.5 94 GLN A O 1
ATOM 773 N N . GLN A 1 95 ? 4.199 -4.152 0.93 1 96 95 GLN A N 1
ATOM 774 C CA . GLN A 1 95 ? 3.812 -2.744 0.957 1 96 95 GLN A CA 1
ATOM 775 C C . GLN A 1 95 ? 2.559 -2.533 1.802 1 96 95 GLN A C 1
ATOM 777 O O . GLN A 1 95 ? 2.488 -1.589 2.59 1 96 95 GLN A O 1
ATOM 782 N N . LEU A 1 96 ? 1.587 -3.414 1.639 1 97 96 LEU A N 1
ATOM 783 C CA . LEU A 1 96 ? 0.346 -3.322 2.4 1 97 96 LEU A CA 1
ATOM 784 C C . LEU A 1 96 ? 0.611 -3.494 3.893 1 97 96 LEU A C 1
ATOM 786 O O . LEU A 1 96 ? 0.052 -2.764 4.715 1 97 96 LEU A O 1
ATOM 790 N N . ASN A 1 97 ? 1.383 -4.449 4.172 1 96.94 97 ASN A N 1
ATOM 791 C CA . ASN A 1 97 ? 1.732 -4.688 5.566 1 96.94 97 ASN A CA 1
ATOM 792 C C . ASN A 1 97 ? 2.428 -3.48 6.188 1 96.94 97 ASN A C 1
ATOM 794 O O . ASN A 1 97 ? 2.135 -3.104 7.32 1 96.94 97 ASN A O 1
ATOM 798 N N . LEU A 1 98 ? 3.328 -2.928 5.406 1 95.38 98 LEU A N 1
ATOM 799 C CA . LEU A 1 98 ? 4.031 -1.743 5.883 1 9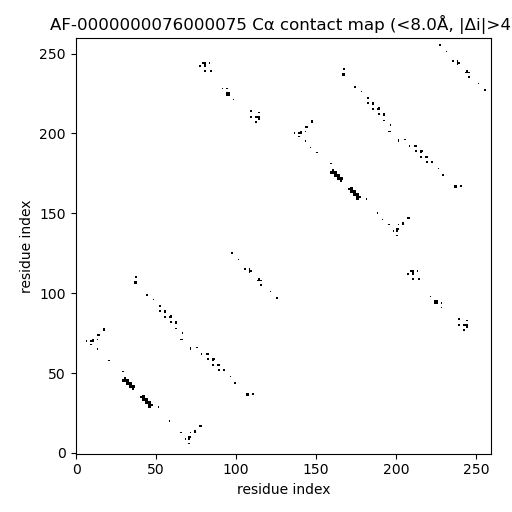5.38 98 LEU A CA 1
ATOM 800 C C . LEU A 1 98 ? 3.057 -0.599 6.141 1 95.38 98 LEU A C 1
ATOM 802 O O . LEU A 1 98 ? 3.141 0.073 7.168 1 95.38 98 LEU A O 1
ATOM 806 N N . ILE A 1 99 ? 2.174 -0.329 5.285 1 96.62 99 ILE A N 1
ATOM 807 C CA . ILE A 1 99 ? 1.18 0.729 5.426 1 96.62 99 ILE A CA 1
ATOM 808 C C . ILE A 1 99 ? 0.336 0.484 6.676 1 96.62 99 ILE A C 1
ATOM 810 O O . ILE A 1 99 ? 0.126 1.396 7.48 1 96.62 99 ILE A O 1
ATOM 814 N N . GLN A 1 100 ? -0.122 -0.718 6.785 1 96.06 100 GLN A N 1
ATOM 815 C CA . GLN A 1 100 ? -0.978 -1.043 7.922 1 96.06 100 GLN A CA 1
ATOM 816 C C . GLN A 1 100 ? -0.229 -0.871 9.242 1 96.06 100 GLN A C 1
ATOM 818 O O . GLN A 1 100 ? -0.771 -0.318 10.203 1 96.06 100 GLN A O 1
ATOM 823 N N . ARG A 1 101 ? 0.989 -1.327 9.312 1 95.75 101 ARG A N 1
ATOM 824 C CA . ARG A 1 101 ? 1.783 -1.193 10.523 1 95.75 101 ARG A CA 1
ATOM 825 C C . ARG A 1 101 ? 1.999 0.274 10.883 1 95.75 101 ARG A C 1
ATOM 827 O O . ARG A 1 101 ? 1.902 0.657 12.047 1 95.75 101 ARG A O 1
ATOM 834 N N . LYS A 1 102 ? 2.367 1.011 9.875 1 93.81 102 LYS A N 1
ATOM 835 C CA . LYS A 1 102 ? 2.555 2.441 10.102 1 93.81 102 LYS A CA 1
ATOM 836 C C . LYS A 1 102 ? 1.271 3.092 10.609 1 93.81 102 LYS A C 1
ATOM 838 O O . LYS A 1 102 ? 1.305 3.9 11.539 1 93.81 102 LYS A O 1
ATOM 843 N N . TRP A 1 103 ? 0.193 2.754 10.055 1 94.44 103 TRP A N 1
ATOM 844 C CA . TRP A 1 103 ? -1.095 3.311 10.461 1 94.44 103 TRP A CA 1
ATOM 845 C C . TRP A 1 103 ? -1.401 2.977 11.914 1 94.44 103 TRP A C 1
ATOM 847 O O . TRP A 1 103 ? -1.715 3.865 12.711 1 94.44 103 TRP A O 1
ATOM 857 N N . VAL A 1 104 ? -1.306 1.797 12.227 1 94.31 104 VAL A N 1
ATOM 858 C CA . VAL A 1 104 ? -1.647 1.324 13.57 1 94.31 104 VAL A CA 1
ATOM 859 C C . VAL A 1 104 ? -0.765 2.018 14.602 1 94.31 104 VAL A C 1
ATOM 861 O O . VAL A 1 104 ? -1.233 2.377 15.688 1 94.31 104 VAL A O 1
ATOM 864 N N . TYR A 1 105 ? 0.448 2.188 14.227 1 93.12 105 TYR A N 1
ATOM 865 C CA . TYR A 1 105 ? 1.415 2.787 15.141 1 93.12 105 TYR A CA 1
ATOM 866 C C . TYR A 1 105 ? 1.186 4.289 15.266 1 93.12 105 TYR A C 1
ATOM 868 O O . TYR A 1 105 ? 1.235 4.836 16.375 1 93.12 105 TYR A O 1
ATOM 876 N N . LEU A 1 106 ? 0.934 4.895 14.242 1 91.88 106 LEU A N 1
ATOM 877 C CA . LEU A 1 106 ? 0.989 6.352 14.203 1 91.88 106 LEU A CA 1
ATOM 878 C C . LEU A 1 106 ? -0.383 6.957 14.484 1 91.88 106 LEU A C 1
ATOM 880 O O . LEU A 1 106 ? -0.483 8.102 14.93 1 91.88 106 LEU A O 1
ATOM 884 N N . GLU A 1 107 ? -1.395 6.25 14.258 1 90.56 107 GLU A N 1
ATOM 885 C CA . GLU A 1 107 ? -2.744 6.797 14.367 1 90.56 107 GLU A CA 1
ATOM 886 C C . GLU A 1 107 ? -3.016 7.328 15.773 1 90.56 107 GLU A C 1
ATOM 888 O O . GLU A 1 107 ? -3.488 8.453 15.93 1 90.56 107 GLU A O 1
ATOM 893 N N . PRO A 1 108 ? -2.721 6.641 16.812 1 89.5 108 PRO A N 1
ATOM 894 C CA . PRO A 1 108 ? -2.955 7.199 18.141 1 89.5 108 PRO A CA 1
ATOM 895 C C . PRO A 1 108 ? -2.07 8.406 18.438 1 89.5 108 PRO A C 1
ATOM 897 O O . PRO A 1 108 ? -2.49 9.328 19.156 1 89.5 108 PRO A O 1
ATOM 900 N N . ILE A 1 109 ? -0.928 8.391 17.922 1 86.5 109 ILE A N 1
ATOM 901 C CA . ILE A 1 109 ? 0.023 9.469 18.156 1 86.5 109 ILE A CA 1
ATOM 902 C C . ILE A 1 109 ? -0.442 10.734 17.438 1 86.5 109 ILE A C 1
ATOM 904 O O . ILE A 1 109 ? -0.467 11.812 18.016 1 86.5 109 ILE A O 1
ATOM 908 N N . PHE A 1 110 ? -0.753 10.617 16.281 1 85.75 110 PHE A N 1
ATOM 909 C CA . PHE A 1 110 ? -1.185 11.75 15.477 1 85.75 110 PHE A CA 1
ATOM 910 C C . PHE A 1 110 ? -2.512 12.305 15.977 1 85.75 110 PHE A C 1
ATOM 912 O O . PHE A 1 110 ? -2.768 13.508 15.883 1 85.75 110 PHE A O 1
ATOM 919 N N . SER A 1 111 ? -3.297 11.445 16.484 1 84.81 111 SER A N 1
ATOM 920 C CA . SER A 1 111 ? -4.594 11.883 17 1 84.81 111 SER A CA 1
ATOM 921 C C . SER A 1 111 ? -4.438 12.688 18.281 1 84.81 111 SER A C 1
ATOM 923 O O . SER A 1 111 ? -5.254 13.562 18.562 1 84.81 111 SER A O 1
ATOM 925 N N . ARG A 1 112 ? -3.412 12.43 19.047 1 79.44 112 ARG A N 1
ATOM 926 C CA . ARG A 1 112 ? -3.162 13.117 20.312 1 79.44 112 ARG A CA 1
ATOM 927 C C . ARG A 1 112 ? -2.254 14.328 20.094 1 79.44 112 ARG A C 1
ATOM 929 O O . ARG A 1 112 ? -2.01 15.094 21.031 1 79.44 112 ARG A O 1
ATOM 936 N N . GLY A 1 113 ? -1.807 14.516 18.906 1 76.31 113 GLY A N 1
ATOM 937 C CA . GLY A 1 113 ? -0.964 15.664 18.609 1 76.31 113 GLY A CA 1
ATOM 938 C C . GLY A 1 113 ? 0.472 15.484 19.062 1 76.31 113 GLY A C 1
ATOM 939 O O . GLY A 1 113 ? 1.153 16.453 19.391 1 76.31 113 GLY A O 1
ATOM 940 N N . ALA A 1 114 ? 0.944 14.32 19.281 1 73.88 114 ALA A N 1
ATOM 941 C CA . ALA A 1 114 ? 2.316 14.039 19.703 1 73.88 114 ALA A CA 1
ATOM 942 C C . ALA A 1 114 ? 3.168 13.602 18.516 1 73.88 114 ALA A C 1
ATOM 944 O O . ALA A 1 114 ? 2.637 13.172 17.484 1 73.88 114 ALA A O 1
ATOM 945 N N . LEU A 1 115 ? 4.516 14.117 18.578 1 72.81 115 LEU A N 1
ATOM 946 C CA . LEU A 1 115 ? 5.441 13.625 17.562 1 72.81 115 LEU A CA 1
ATOM 947 C C . LEU A 1 115 ? 5.965 12.242 17.922 1 72.81 115 LEU A C 1
ATOM 949 O O . LEU A 1 115 ? 6.23 11.961 19.094 1 72.81 115 LEU A O 1
ATOM 953 N N . PRO A 1 116 ? 5.895 11.367 16.938 1 64 116 PRO A N 1
ATOM 954 C CA . PRO A 1 116 ? 6.566 10.102 17.234 1 64 116 PRO A CA 1
ATOM 955 C C . PRO A 1 116 ? 8.055 10.273 17.516 1 64 116 PRO A C 1
ATOM 957 O O . PRO A 1 116 ? 8.688 11.172 16.953 1 64 116 PRO A O 1
ATOM 960 N N . SER A 1 117 ? 8.617 9.891 18.75 1 58.44 117 SER A N 1
ATOM 961 C CA . SER A 1 117 ? 10.07 9.93 18.844 1 58.44 117 SER A CA 1
ATOM 962 C C . SER A 1 117 ? 10.719 9.453 17.562 1 58.44 117 SER A C 1
ATOM 964 O O . SER A 1 117 ? 10.039 8.922 16.672 1 58.44 117 SER A O 1
ATOM 966 N N . GLU A 1 118 ? 11.953 8.672 17.375 1 45.78 118 GLU A N 1
ATOM 967 C CA . GLU A 1 118 ? 12.773 8.273 16.234 1 45.78 118 GLU A CA 1
ATOM 968 C C . GLU A 1 118 ? 11.93 7.559 15.18 1 45.78 118 GLU A C 1
ATOM 970 O O . GLU A 1 118 ? 11.195 6.621 15.5 1 45.78 118 GLU A O 1
ATOM 975 N N . GLU A 1 119 ? 11.539 8.156 13.992 1 46.94 119 GLU A N 1
ATOM 976 C CA . GLU A 1 119 ? 11.289 7.441 12.75 1 46.94 119 GLU A CA 1
ATOM 977 C C . GLU A 1 119 ? 11.914 6.051 12.773 1 46.94 119 GLU A C 1
ATOM 979 O O . GLU A 1 119 ? 11.484 5.16 12.039 1 46.94 119 GLU A O 1
ATOM 984 N N . SER A 1 120 ? 12.938 5.902 13.508 1 48 120 SER A N 1
ATOM 985 C CA . SER A 1 120 ? 13.781 4.727 13.648 1 48 120 SER A CA 1
ATOM 986 C C . SER A 1 120 ? 12.977 3.523 14.133 1 48 120 SER A C 1
ATOM 988 O O . SER A 1 120 ? 13.305 2.381 13.805 1 48 120 SER A O 1
ATOM 990 N N . ARG A 1 121 ? 12.023 3.73 14.898 1 47.09 121 ARG A N 1
ATOM 991 C CA . ARG A 1 121 ? 11.367 2.561 15.477 1 47.09 121 ARG A CA 1
ATOM 992 C C . ARG A 1 121 ? 10.578 1.797 14.422 1 47.09 121 ARG A C 1
ATOM 994 O O . ARG A 1 121 ? 10.484 0.569 14.477 1 47.09 121 ARG A O 1
ATOM 1001 N N . PHE A 1 122 ? 9.914 2.551 13.664 1 50.75 122 PHE A N 1
ATOM 1002 C CA . PHE A 1 122 ? 9.125 1.81 12.68 1 50.75 122 PHE A CA 1
ATOM 1003 C C . PHE A 1 122 ? 10.031 1.01 11.758 1 50.75 122 PHE A C 1
ATOM 1005 O O . PHE A 1 122 ? 9.664 -0.074 11.297 1 50.75 122 PHE A O 1
ATOM 1012 N N . GLN A 1 123 ? 11.172 1.568 11.414 1 47.62 123 GLN A N 1
ATOM 1013 C CA . GLN A 1 123 ? 12.109 0.755 10.648 1 47.62 123 GLN A CA 1
ATOM 1014 C C . GLN A 1 123 ? 12.539 -0.478 11.438 1 47.62 123 GLN A C 1
ATOM 1016 O O . GLN A 1 123 ? 12.859 -1.518 10.852 1 47.62 123 GLN A O 1
ATOM 1021 N N . ALA A 1 124 ? 12.664 -0.432 12.719 1 42.12 124 ALA A N 1
ATOM 1022 C CA . ALA A 1 124 ? 13.102 -1.561 13.539 1 42.12 124 ALA A CA 1
ATOM 1023 C C . ALA A 1 124 ? 12.062 -2.676 13.531 1 42.12 124 ALA A C 1
ATOM 1025 O O . ALA A 1 124 ? 12.406 -3.857 13.562 1 42.12 124 ALA A O 1
ATOM 1026 N N . VAL A 1 125 ? 10.914 -2.461 13.656 1 42.09 125 VAL A N 1
ATOM 1027 C CA . VAL A 1 125 ? 9.906 -3.52 13.719 1 42.09 125 VAL A CA 1
ATOM 1028 C C . VAL A 1 125 ? 9.859 -4.262 12.383 1 42.09 125 VAL A C 1
ATOM 1030 O O . VAL A 1 125 ? 9.555 -5.457 12.344 1 42.09 125 VAL A O 1
ATOM 1033 N N . SER A 1 126 ? 10.102 -3.549 11.328 1 42.31 126 SER A N 1
ATOM 1034 C CA . SER A 1 126 ? 10.133 -4.266 10.055 1 42.31 126 SER A CA 1
ATOM 1035 C C . SER A 1 126 ? 11.18 -5.375 10.078 1 42.31 126 SER A C 1
ATOM 1037 O O . SER A 1 126 ? 11.023 -6.395 9.398 1 42.31 126 SER A O 1
ATOM 1039 N N . ASN A 1 127 ? 12.273 -5.191 10.859 1 38.84 127 ASN A N 1
ATOM 1040 C CA . ASN A 1 127 ? 13.305 -6.215 10.883 1 38.84 127 ASN A CA 1
ATOM 1041 C C . ASN A 1 127 ? 12.836 -7.473 11.617 1 38.84 127 ASN A C 1
ATOM 1043 O O . ASN A 1 127 ? 13.453 -8.531 11.492 1 38.84 127 ASN A O 1
ATOM 1047 N N . ASP A 1 128 ? 11.992 -7.344 12.453 1 35.56 128 ASP A N 1
ATOM 1048 C CA . ASP A 1 128 ? 11.617 -8.562 13.172 1 35.56 128 ASP A CA 1
ATOM 1049 C C . ASP A 1 128 ? 10.797 -9.492 12.289 1 35.56 128 ASP A C 1
ATOM 1051 O O . ASP A 1 128 ? 10.562 -10.648 12.648 1 35.56 128 ASP A O 1
ATOM 1055 N N . PHE A 1 129 ? 10.156 -9.031 11.383 1 33.59 129 PHE A N 1
ATOM 1056 C CA . PHE A 1 129 ? 9.477 -9.992 10.523 1 33.59 129 PHE A CA 1
ATOM 1057 C C . PHE A 1 129 ? 10.414 -10.516 9.445 1 33.59 129 PHE A C 1
ATOM 1059 O O . PHE A 1 129 ? 9.969 -11.102 8.453 1 33.59 129 PHE A O 1
ATOM 1066 N N . ARG A 1 130 ? 11.625 -10.211 9.398 1 29.39 130 ARG A N 1
ATOM 1067 C CA . ARG A 1 130 ? 12.539 -11.047 8.617 1 29.39 130 ARG A CA 1
ATOM 1068 C C . ARG A 1 130 ? 12.844 -12.344 9.352 1 29.39 130 ARG A C 1
ATOM 1070 O O . ARG A 1 130 ? 12.969 -12.359 10.578 1 29.39 130 ARG A O 1
ATOM 1077 N N . MET B 1 1 ? 4.664 49.688 18.625 1 68.88 1 MET B N 1
ATOM 1078 C CA . MET B 1 1 ? 3.258 49.344 18.469 1 68.88 1 MET B CA 1
ATOM 1079 C C . MET B 1 1 ? 3.037 48.625 17.141 1 68.88 1 MET B C 1
ATOM 1081 O O . MET B 1 1 ? 2.414 47.562 17.109 1 68.88 1 MET B O 1
ATOM 1085 N N . LYS B 1 2 ? 3.559 49.156 16 1 76.56 2 LYS B N 1
ATOM 1086 C CA . LYS B 1 2 ? 3.412 48.531 14.68 1 76.56 2 LYS B CA 1
ATOM 1087 C C . LYS B 1 2 ? 4.023 47.156 14.648 1 76.56 2 LYS B C 1
ATOM 1089 O O . LYS B 1 2 ? 3.449 46.219 14.062 1 76.56 2 LYS B O 1
ATOM 1094 N N . GLU B 1 3 ? 5.02 46.938 15.305 1 78.81 3 GLU B N 1
ATOM 1095 C CA . GLU B 1 3 ? 5.715 45.656 15.336 1 78.81 3 GLU B CA 1
ATOM 1096 C C . GLU B 1 3 ? 4.902 44.594 16.094 1 78.81 3 GLU B C 1
ATOM 1098 O O . GLU B 1 3 ? 4.84 43.438 15.672 1 78.81 3 GLU B O 1
ATOM 1103 N N . LEU B 1 4 ? 4.316 45.094 17.125 1 81.12 4 LEU B N 1
ATOM 1104 C CA . LEU B 1 4 ? 3.494 44.219 17.922 1 81.12 4 LEU B CA 1
ATOM 1105 C C . LEU B 1 4 ? 2.27 43.75 17.141 1 81.12 4 LEU B C 1
ATOM 1107 O O . LEU B 1 4 ? 1.88 42.562 17.219 1 81.12 4 LEU B O 1
ATOM 1111 N N . ASN B 1 5 ? 1.719 44.656 16.438 1 86.69 5 ASN B N 1
ATOM 1112 C CA . ASN B 1 5 ? 0.554 44.344 15.617 1 86.69 5 ASN B CA 1
ATOM 1113 C C . ASN B 1 5 ? 0.907 43.375 14.492 1 86.69 5 ASN B C 1
ATOM 1115 O O . ASN B 1 5 ? 0.148 4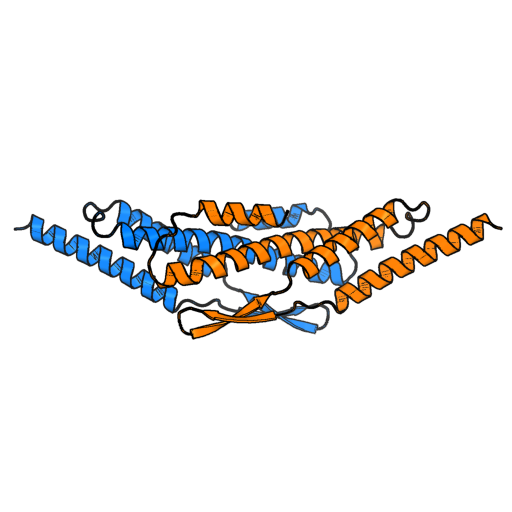2.469 14.203 1 86.69 5 ASN B O 1
ATOM 1119 N N . SER B 1 6 ? 2.033 43.625 13.859 1 87.69 6 SER B N 1
ATOM 1120 C CA . SER B 1 6 ? 2.486 42.75 12.781 1 87.69 6 SER B CA 1
ATOM 1121 C C . SER B 1 6 ? 2.729 41.344 13.281 1 87.69 6 SER B C 1
ATOM 1123 O O . SER B 1 6 ? 2.4 40.375 12.594 1 87.69 6 SER B O 1
ATOM 1125 N N . ARG B 1 7 ? 3.307 41.25 14.438 1 90.62 7 ARG B N 1
ATOM 1126 C CA . ARG B 1 7 ? 3.535 39.938 15.039 1 90.62 7 ARG B CA 1
ATOM 1127 C C . ARG B 1 7 ? 2.217 39.219 15.305 1 90.62 7 ARG B C 1
ATOM 1129 O O . ARG B 1 7 ? 2.072 38.031 14.977 1 90.62 7 ARG B O 1
ATOM 1136 N N . ALA B 1 8 ? 1.307 39.875 15.977 1 91.94 8 ALA B N 1
ATOM 1137 C CA . ALA B 1 8 ? -0.002 39.312 16.281 1 91.94 8 ALA B CA 1
ATOM 1138 C C . ALA B 1 8 ? -0.689 38.812 15.008 1 91.94 8 ALA B C 1
ATOM 1140 O O . ALA B 1 8 ? -1.253 37.719 14.992 1 91.94 8 ALA B O 1
ATOM 1141 N N . GLN B 1 9 ? -0.599 39.625 13.984 1 92.62 9 GLN B N 1
ATOM 1142 C CA . GLN B 1 9 ? -1.215 39.25 12.719 1 92.62 9 GLN B CA 1
ATOM 1143 C C . GLN B 1 9 ? -0.531 38.031 12.109 1 92.62 9 GLN B C 1
ATOM 1145 O O . GLN B 1 9 ? -1.196 37.156 11.57 1 92.62 9 GLN B O 1
ATOM 1150 N N . GLY B 1 10 ? 0.765 38.031 12.125 1 93.44 10 GLY B N 1
ATOM 1151 C CA . GLY B 1 10 ? 1.517 36.875 11.648 1 93.44 10 GLY B CA 1
ATOM 1152 C C . GLY B 1 10 ? 1.174 35.594 12.383 1 93.44 10 GLY B C 1
ATOM 1153 O O . GLY B 1 10 ? 0.968 34.562 11.75 1 93.44 10 GLY B O 1
ATOM 1154 N N . GLU B 1 11 ? 1.042 35.625 13.633 1 95.75 11 GLU B N 1
ATOM 1155 C CA . GLU B 1 11 ? 0.714 34.469 14.445 1 95.75 11 GLU B CA 1
ATOM 1156 C C . GLU B 1 11 ? -0.704 33.969 14.164 1 95.75 11 GLU B C 1
ATOM 1158 O O . GLU B 1 11 ? -0.952 32.781 14.125 1 95.75 11 GLU B O 1
ATOM 1163 N N . VAL B 1 12 ? -1.604 34.969 14.055 1 95.25 12 VAL B N 1
ATOM 1164 C CA . VAL B 1 12 ? -2.98 34.625 13.727 1 95.25 12 VAL B CA 1
ATOM 1165 C C . VAL B 1 12 ? -3.02 33.906 12.391 1 95.25 12 VAL B C 1
ATOM 1167 O O . VAL B 1 12 ? -3.719 32.906 12.234 1 95.25 12 VAL B O 1
ATOM 1170 N N . THR B 1 13 ? -2.285 34.375 11.43 1 95.88 13 THR B N 1
ATOM 1171 C CA . THR B 1 13 ? -2.23 33.781 10.102 1 95.88 13 THR B CA 1
ATOM 1172 C C . THR B 1 13 ? -1.738 32.344 10.188 1 95.88 13 THR B C 1
ATOM 1174 O O . THR B 1 13 ? -2.314 31.438 9.562 1 95.88 13 THR B O 1
ATOM 1177 N N . ILE B 1 14 ? -0.704 32.062 10.922 1 97.44 14 ILE B N 1
ATOM 1178 C CA . ILE B 1 14 ? -0.145 30.719 11.086 1 97.44 14 ILE B CA 1
ATOM 1179 C C . ILE B 1 14 ? -1.166 29.797 11.766 1 97.44 14 ILE B C 1
ATOM 1181 O O . ILE B 1 14 ? -1.392 28.672 11.32 1 97.44 14 ILE B O 1
ATOM 1185 N N . ARG B 1 15 ? -1.744 30.312 12.828 1 96.88 15 ARG B N 1
ATOM 1186 C CA . ARG B 1 15 ? -2.742 29.531 13.562 1 96.88 15 ARG B CA 1
ATOM 1187 C C . ARG B 1 15 ? -3.893 29.125 12.648 1 96.88 15 ARG B C 1
ATOM 1189 O O . ARG B 1 15 ? -4.34 27.969 12.688 1 96.88 15 ARG B O 1
ATOM 1196 N N . GLU B 1 16 ? -4.348 30.078 11.867 1 97.44 16 GLU B N 1
ATOM 1197 C CA . GLU B 1 16 ? -5.453 29.797 10.953 1 97.44 16 GLU B CA 1
ATOM 1198 C C . GLU B 1 16 ? -5.055 28.75 9.914 1 97.44 16 GLU B C 1
ATOM 1200 O O . GLU B 1 16 ? -5.855 27.875 9.562 1 97.44 16 GLU B O 1
ATOM 1205 N N . ALA B 1 17 ? -3.867 28.828 9.367 1 98 17 ALA B N 1
ATOM 1206 C CA . ALA B 1 17 ? -3.367 27.844 8.406 1 98 17 ALA B CA 1
AT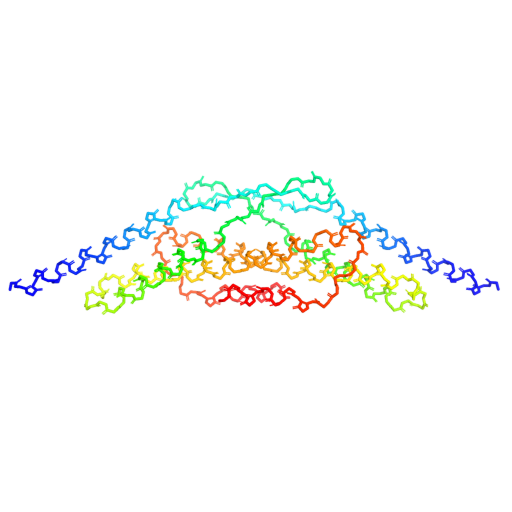OM 1207 C C . ALA B 1 17 ? -3.332 26.438 9.023 1 98 17 ALA B C 1
ATOM 1209 O O . ALA B 1 17 ? -3.748 25.469 8.391 1 98 17 ALA B O 1
ATOM 1210 N N . LEU B 1 18 ? -2.875 26.359 10.234 1 97.25 18 LEU B N 1
ATOM 1211 C CA . LEU B 1 18 ? -2.793 25.078 10.922 1 97.25 18 LEU B CA 1
ATOM 1212 C C . LEU B 1 18 ? -4.188 24.531 11.227 1 97.25 18 LEU B C 1
ATOM 1214 O O . LEU B 1 18 ? -4.414 23.328 11.156 1 97.25 18 LEU B O 1
ATOM 1218 N N . ASN B 1 19 ? -5.09 25.469 11.586 1 96.94 19 ASN B N 1
ATOM 1219 C CA . ASN B 1 19 ? -6.469 25.062 11.805 1 96.94 19 ASN B CA 1
ATOM 1220 C C . ASN B 1 19 ? -7.094 24.484 10.531 1 96.94 19 ASN B C 1
ATOM 1222 O O . ASN B 1 19 ? -7.879 23.547 10.586 1 96.94 19 ASN B O 1
ATOM 1226 N N . GLU B 1 20 ? -6.785 25.047 9.453 1 97.38 20 GLU B N 1
ATOM 1227 C CA . GLU B 1 20 ? -7.273 24.547 8.172 1 97.38 20 GLU B CA 1
ATOM 1228 C C . GLU B 1 20 ? -6.75 23.141 7.891 1 97.38 20 GLU B C 1
ATOM 1230 O O . GLU B 1 20 ? -7.461 22.312 7.328 1 97.38 20 GLU B O 1
ATOM 1235 N N . LEU B 1 21 ? -5.527 22.859 8.25 1 96.88 21 LEU B N 1
ATOM 1236 C CA . LEU B 1 21 ? -4.957 21.531 8.109 1 96.88 21 LEU B CA 1
ATOM 1237 C C . LEU B 1 21 ? -5.703 20.516 8.977 1 96.88 21 LEU B C 1
ATOM 1239 O O . LEU B 1 21 ? -6 19.406 8.531 1 96.88 21 LEU B O 1
ATOM 1243 N N . ASP B 1 22 ? -5.969 20.953 10.156 1 94.62 22 ASP B N 1
ATOM 1244 C CA . ASP B 1 22 ? -6.742 20.109 11.055 1 94.62 22 ASP B CA 1
ATOM 1245 C C . ASP B 1 22 ? -8.086 19.734 10.43 1 94.62 22 ASP B C 1
ATOM 1247 O O . ASP B 1 22 ? -8.5 18.578 10.469 1 94.62 22 ASP B O 1
ATOM 1251 N N . LEU B 1 23 ? -8.766 20.703 9.898 1 96 23 LEU B N 1
ATOM 1252 C CA . LEU B 1 23 ? -10.086 20.484 9.297 1 96 23 LEU B CA 1
ATOM 1253 C C . LEU B 1 23 ? -9.984 19.578 8.078 1 96 23 LEU B C 1
ATOM 1255 O O . LEU B 1 23 ? -10.812 18.688 7.906 1 96 23 LEU B O 1
ATOM 1259 N N . TRP B 1 24 ? -9.023 19.797 7.309 1 96.81 24 TRP B N 1
ATOM 1260 C CA . TRP B 1 24 ? -8.805 18.953 6.133 1 96.81 24 TRP B CA 1
ATOM 1261 C C . TRP B 1 24 ? -8.586 17.5 6.535 1 96.81 24 TRP B C 1
ATOM 1263 O O . TRP B 1 24 ? -9.227 16.594 5.988 1 96.81 24 TRP B O 1
ATOM 1273 N N . GLY B 1 25 ? -7.652 17.266 7.445 1 93.12 25 GLY B N 1
ATOM 1274 C CA . GLY B 1 25 ? -7.352 15.914 7.906 1 93.12 25 GLY B CA 1
ATOM 1275 C C . GLY B 1 25 ? -8.562 15.18 8.445 1 93.12 25 GLY B C 1
ATOM 1276 O O . GLY B 1 25 ? -8.68 13.969 8.281 1 93.12 25 GLY B O 1
ATOM 1277 N N . ALA B 1 26 ? -9.484 15.914 9.062 1 90.19 26 ALA B N 1
ATOM 1278 C CA . ALA B 1 26 ? -10.656 15.312 9.695 1 90.19 26 ALA B CA 1
ATOM 1279 C C . ALA B 1 26 ? -11.727 14.992 8.664 1 90.19 26 ALA B C 1
ATOM 1281 O O . ALA B 1 26 ? -12.539 14.086 8.859 1 90.19 26 ALA B O 1
ATOM 1282 N N . ARG B 1 27 ? -11.703 15.641 7.465 1 93 27 ARG B N 1
ATOM 1283 C CA . ARG B 1 27 ? -12.844 15.57 6.566 1 93 27 ARG B CA 1
ATOM 1284 C C . ARG B 1 27 ? -12.477 14.875 5.262 1 93 27 ARG B C 1
ATOM 1286 O O . ARG B 1 27 ? -13.336 14.312 4.582 1 93 27 ARG B O 1
ATOM 1293 N N . GLU B 1 28 ? -11.289 14.945 4.906 1 95.31 28 GLU B N 1
ATOM 1294 C CA . GLU B 1 28 ? -10.867 14.438 3.604 1 95.31 28 GLU B CA 1
ATOM 1295 C C . GLU B 1 28 ? -11.094 12.938 3.498 1 95.31 28 GLU B C 1
ATOM 1297 O O . GLU B 1 28 ? -10.836 12.195 4.453 1 95.31 28 GLU B O 1
ATOM 1302 N N . ARG B 1 29 ? -11.703 12.57 2.258 1 94.62 29 ARG B N 1
ATOM 1303 C CA . ARG B 1 29 ? -11.93 11.164 1.946 1 94.62 29 ARG B CA 1
ATOM 1304 C C . ARG B 1 29 ? -11.516 10.844 0.512 1 94.62 29 ARG B C 1
ATOM 1306 O O . ARG B 1 29 ? -11.477 11.734 -0.338 1 94.62 29 ARG B O 1
ATOM 1313 N N . PHE B 1 30 ? -11.227 9.586 0.347 1 97 30 PHE B N 1
ATOM 1314 C CA . PHE B 1 30 ? -10.945 9.148 -1.015 1 97 30 PHE B CA 1
ATOM 1315 C C . PHE B 1 30 ? -12.219 9.117 -1.851 1 97 30 PHE B C 1
ATOM 1317 O O . PHE B 1 30 ? -13.281 8.734 -1.358 1 97 30 PHE B O 1
ATOM 1324 N N . SER B 1 31 ? -12.102 9.484 -3.127 1 97.81 31 SER B N 1
ATOM 1325 C CA . SER B 1 31 ? -13.141 9.18 -4.109 1 97.81 31 SER B CA 1
ATOM 1326 C C . SER B 1 31 ? -12.938 7.785 -4.699 1 97.81 31 SER B C 1
ATOM 1328 O O . SER B 1 31 ? -11.844 7.449 -5.16 1 97.81 31 SER B O 1
ATOM 1330 N N . LEU B 1 32 ? -13.984 7.012 -4.688 1 97.81 32 LEU B N 1
ATOM 1331 C CA . LEU B 1 32 ? -13.883 5.625 -5.133 1 97.81 32 LEU B CA 1
ATOM 1332 C C . LEU B 1 32 ? -14.742 5.387 -6.371 1 97.81 32 LEU B C 1
ATOM 1334 O O . LEU B 1 32 ? -15.742 6.082 -6.582 1 97.81 32 LEU B O 1
ATOM 1338 N N . THR B 1 33 ? -14.383 4.41 -7.152 1 98.06 33 THR B N 1
ATOM 1339 C CA . THR B 1 33 ? -15.148 3.955 -8.305 1 98.06 33 THR B CA 1
ATOM 1340 C C . THR B 1 33 ? -15.195 2.43 -8.359 1 98.06 33 THR B C 1
ATOM 1342 O O . THR B 1 33 ? -14.227 1.763 -7.996 1 98.06 33 THR B O 1
ATOM 1345 N N . GLU B 1 34 ? -16.312 1.979 -8.82 1 97.25 34 GLU B N 1
ATOM 1346 C CA . GLU B 1 34 ? -16.453 0.532 -8.953 1 97.25 34 GLU B CA 1
ATOM 1347 C C . GLU B 1 34 ? -15.773 0.02 -10.211 1 97.25 34 GLU B C 1
ATOM 1349 O O . GLU B 1 34 ? -15.875 0.636 -11.273 1 97.25 34 GLU B O 1
ATOM 1354 N N . HIS B 1 35 ? -15.023 -1.097 -10.023 1 96.25 35 HIS B N 1
ATOM 1355 C CA . HIS B 1 35 ? -14.359 -1.785 -11.125 1 96.25 35 HIS B CA 1
ATOM 1356 C C . HIS B 1 35 ? -14.68 -3.275 -11.117 1 96.25 35 HIS B C 1
ATOM 1358 O O . HIS B 1 35 ? -14.617 -3.924 -10.07 1 96.25 35 HIS B O 1
ATOM 1364 N N . GLU B 1 36 ? -15.078 -3.744 -12.281 1 95.38 36 GLU B N 1
ATOM 1365 C CA . GLU B 1 36 ? -15.344 -5.176 -12.406 1 95.38 36 GLU B CA 1
ATOM 1366 C C . GLU B 1 36 ? -14.109 -5.922 -12.906 1 95.38 36 GLU B C 1
ATOM 1368 O O . GLU B 1 36 ? -13.539 -5.566 -13.945 1 95.38 36 GLU B O 1
ATOM 1373 N N . ASP B 1 37 ? -13.711 -6.973 -12.109 1 90.62 37 ASP B N 1
ATOM 1374 C CA . ASP B 1 37 ? -12.57 -7.75 -12.57 1 90.62 37 ASP B CA 1
ATOM 1375 C C . ASP B 1 37 ? -12.992 -8.789 -13.609 1 90.62 37 ASP B C 1
ATOM 1377 O O . ASP B 1 37 ? -14.148 -8.82 -14.023 1 90.62 37 ASP B O 1
ATOM 1381 N N . THR B 1 38 ? -12.078 -9.531 -14.109 1 90.06 38 THR B N 1
ATOM 1382 C CA . THR B 1 38 ? -12.312 -10.461 -15.203 1 90.06 38 THR B CA 1
ATOM 1383 C C . THR B 1 38 ? -13.289 -11.555 -14.781 1 90.06 38 THR B C 1
ATOM 1385 O O . THR B 1 38 ? -13.977 -12.141 -15.617 1 90.06 38 THR B O 1
ATOM 1388 N N . HIS B 1 39 ? -13.469 -11.812 -13.555 1 88 39 HIS B N 1
ATOM 1389 C CA . HIS B 1 39 ? -14.344 -12.859 -13.062 1 88 39 HIS B CA 1
ATOM 1390 C C . HIS B 1 39 ? -15.695 -12.297 -12.633 1 88 39 HIS B C 1
ATOM 1392 O O . HIS B 1 39 ? -16.531 -13.008 -12.078 1 88 39 HIS B O 1
ATOM 1398 N N . GLY B 1 40 ? -15.859 -11 -12.773 1 90.25 40 GLY B N 1
ATOM 1399 C CA . GLY B 1 40 ? -17.141 -10.383 -12.492 1 90.25 40 GLY B CA 1
ATOM 1400 C C . GLY B 1 40 ? -17.25 -9.852 -11.07 1 90.25 40 GLY B C 1
ATOM 1401 O O . GLY B 1 40 ? -18.328 -9.438 -10.641 1 90.25 40 GLY B O 1
ATOM 1402 N N . ASN B 1 41 ? -16.156 -9.953 -10.422 1 90.06 41 ASN B N 1
ATOM 1403 C CA . ASN B 1 41 ? -16.188 -9.406 -9.07 1 90.06 41 ASN B CA 1
ATOM 1404 C C . ASN B 1 41 ? -16.031 -7.891 -9.07 1 90.06 41 ASN B C 1
ATOM 1406 O O . ASN B 1 41 ? -15.258 -7.344 -9.867 1 90.06 41 ASN B O 1
ATOM 1410 N N . LYS B 1 42 ? -16.828 -7.285 -8.203 1 94.38 42 LYS B N 1
ATOM 1411 C CA . LYS B 1 42 ? -16.75 -5.832 -8.086 1 94.38 42 LYS B CA 1
ATOM 1412 C C . LYS B 1 42 ? -15.703 -5.414 -7.059 1 94.38 42 LYS B C 1
ATOM 1414 O O . LYS B 1 42 ? -15.711 -5.891 -5.922 1 94.38 42 LYS B O 1
ATOM 1419 N N . VAL B 1 43 ? -14.797 -4.562 -7.504 1 94.31 43 VAL B N 1
ATOM 1420 C CA . VAL B 1 43 ? -13.75 -4.047 -6.629 1 94.31 43 VAL B CA 1
ATOM 1421 C C . VAL B 1 43 ? -13.781 -2.52 -6.633 1 94.31 43 VAL B C 1
ATOM 1423 O O . VAL B 1 43 ? -14.047 -1.901 -7.668 1 94.31 43 VAL B O 1
ATOM 1426 N N . MET B 1 44 ? -13.539 -1.9 -5.477 1 96.12 44 MET B N 1
ATOM 1427 C CA . MET B 1 44 ? -13.484 -0.445 -5.379 1 96.12 44 MET B CA 1
ATOM 1428 C C . MET B 1 44 ? -12.062 0.06 -5.59 1 96.12 44 MET B C 1
ATOM 1430 O O . MET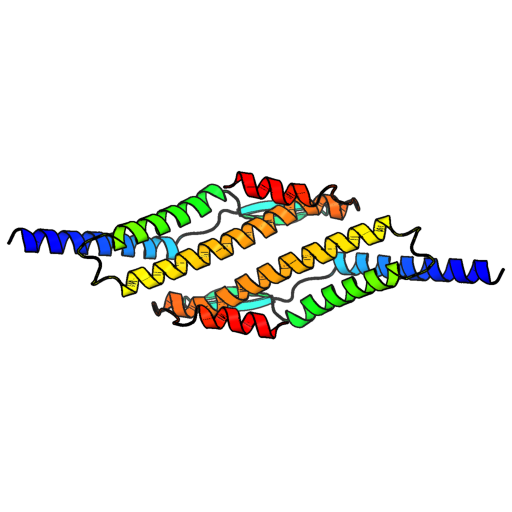 B 1 44 ? -11.125 -0.445 -4.973 1 96.12 44 MET B O 1
ATOM 1434 N N . LEU B 1 45 ? -11.93 1.026 -6.445 1 98.06 45 LEU B N 1
ATOM 1435 C CA . LEU B 1 45 ? -10.641 1.65 -6.719 1 98.06 45 LEU B CA 1
ATOM 1436 C C . LEU B 1 45 ? -10.648 3.121 -6.32 1 98.06 45 LEU B C 1
ATOM 1438 O O . LEU B 1 45 ? -11.672 3.799 -6.461 1 98.06 45 LEU B O 1
ATOM 1442 N N . ILE B 1 46 ? -9.57 3.527 -5.797 1 98.12 46 ILE B N 1
ATOM 1443 C CA . ILE B 1 46 ? -9.398 4.961 -5.594 1 98.12 46 ILE B CA 1
ATOM 1444 C C . ILE B 1 46 ? -9.258 5.66 -6.945 1 98.12 46 ILE B C 1
ATOM 1446 O O . ILE B 1 46 ? -8.523 5.199 -7.82 1 98.12 46 ILE B O 1
ATOM 1450 N N . LYS B 1 47 ? -9.984 6.688 -7.129 1 98.06 47 LYS B N 1
ATOM 1451 C CA . LYS B 1 47 ? -9.891 7.48 -8.352 1 98.06 47 LYS B CA 1
ATOM 1452 C C . LYS B 1 47 ? -9.406 8.898 -8.055 1 98.06 47 LYS B C 1
ATOM 1454 O O . LYS B 1 47 ? -9.227 9.266 -6.891 1 98.06 47 LYS B O 1
ATOM 1459 N N . ASP B 1 48 ? -9.039 9.711 -9.094 1 97.88 48 ASP B N 1
ATOM 1460 C CA . ASP B 1 48 ? -8.602 11.102 -8.992 1 97.88 48 ASP B CA 1
ATOM 1461 C C . ASP B 1 48 ? -7.34 11.219 -8.141 1 97.88 48 ASP B C 1
ATOM 1463 O O . ASP B 1 48 ? -7.266 12.055 -7.242 1 97.88 48 ASP B O 1
ATOM 1467 N N . TRP B 1 49 ? -6.395 10.391 -8.414 1 98.12 49 TRP B N 1
ATOM 1468 C CA . TRP B 1 49 ? -5.129 10.336 -7.688 1 98.12 49 TRP B CA 1
ATOM 1469 C C . TRP B 1 49 ? -4.398 11.672 -7.762 1 98.12 49 TRP B C 1
ATOM 1471 O O . TRP B 1 49 ? -3.76 12.094 -6.793 1 98.12 49 TRP B O 1
ATOM 1481 N N . ARG B 1 50 ? -4.453 12.312 -8.898 1 97.44 50 ARG B N 1
ATOM 1482 C CA . ARG B 1 50 ? -3.783 13.602 -9.055 1 97.44 50 ARG B CA 1
ATOM 1483 C C . ARG B 1 50 ? -4.293 14.609 -8.031 1 97.44 50 ARG B C 1
ATOM 1485 O O . ARG B 1 50 ? -3.506 15.336 -7.422 1 97.44 50 ARG B O 1
ATOM 1492 N N . GLU B 1 51 ? -5.559 14.641 -7.875 1 97.69 51 GLU B N 1
ATOM 1493 C CA . GLU B 1 51 ? -6.16 15.57 -6.918 1 97.69 51 GLU B CA 1
ATOM 1494 C C . GLU B 1 51 ? -5.703 15.266 -5.496 1 97.69 51 GLU B C 1
ATOM 1496 O O . GLU B 1 51 ? -5.352 16.172 -4.746 1 97.69 51 GLU B O 1
ATOM 1501 N N . VAL B 1 52 ? -5.703 13.961 -5.156 1 97.94 52 VAL B N 1
ATOM 1502 C CA . VAL B 1 52 ? -5.293 13.523 -3.824 1 97.94 52 VAL B CA 1
ATOM 1503 C C . VAL B 1 52 ? -3.838 13.922 -3.574 1 97.94 52 VAL B C 1
ATOM 1505 O O . VAL B 1 52 ? -3.525 14.562 -2.568 1 97.94 52 VAL B O 1
ATOM 1508 N N . LEU B 1 53 ? -2.971 13.648 -4.496 1 98.12 53 LEU B N 1
ATOM 1509 C CA . LEU B 1 53 ? -1.539 13.891 -4.348 1 98.12 53 LEU B CA 1
ATOM 1510 C C . LEU B 1 53 ? -1.234 15.383 -4.371 1 98.12 53 LEU B C 1
ATOM 1512 O O . LEU B 1 53 ? -0.361 15.852 -3.641 1 98.12 53 LEU B O 1
ATOM 1516 N N . ASN B 1 54 ? -1.929 16.109 -5.16 1 97.88 54 ASN B N 1
ATOM 1517 C CA . ASN B 1 54 ? -1.757 17.547 -5.195 1 97.88 54 ASN B CA 1
ATOM 1518 C C . ASN B 1 54 ? -2.127 18.188 -3.859 1 97.88 54 ASN B C 1
ATOM 1520 O O . ASN B 1 54 ? -1.43 19.094 -3.383 1 97.88 54 ASN B O 1
ATOM 1524 N N . LYS B 1 55 ? -3.262 17.734 -3.342 1 98.19 55 LYS B N 1
ATOM 1525 C CA . LYS B 1 55 ? -3.691 18.297 -2.061 1 98.19 55 LYS B CA 1
ATOM 1526 C C . LYS B 1 55 ? -2.646 18.047 -0.977 1 98.19 55 LYS B C 1
ATOM 1528 O O . LYS B 1 55 ? -2.334 18.938 -0.194 1 98.19 55 LYS B O 1
ATOM 153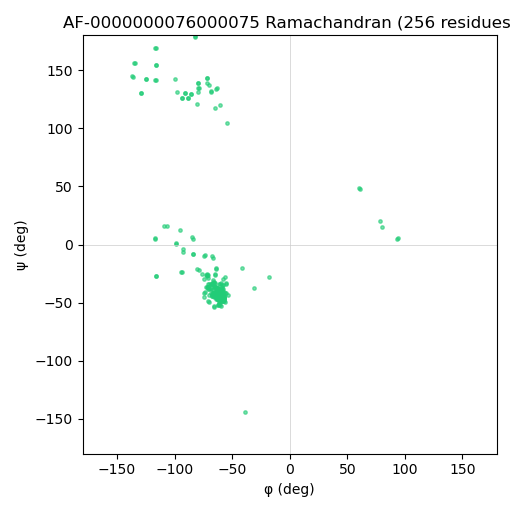3 N N . VAL B 1 56 ? -2.135 16.875 -0.943 1 98.5 56 VAL B N 1
ATOM 1534 C CA . VAL B 1 56 ? -1.093 16.547 0.026 1 98.5 56 VAL B CA 1
ATOM 1535 C C . VAL B 1 56 ? 0.142 17.406 -0.234 1 98.5 56 VAL B C 1
ATOM 1537 O O . VAL B 1 56 ? 0.713 17.984 0.696 1 98.5 56 VAL B O 1
ATOM 1540 N N . GLY B 1 57 ? 0.559 17.516 -1.474 1 98.5 57 GLY B N 1
ATOM 1541 C CA . GLY B 1 57 ? 1.678 18.359 -1.849 1 98.5 57 GLY B CA 1
ATOM 1542 C C . GLY B 1 57 ? 1.474 19.812 -1.474 1 98.5 57 GLY B C 1
ATOM 1543 O O . GLY B 1 57 ? 2.391 20.469 -0.97 1 98.5 57 GLY B O 1
ATOM 1544 N N . ASP B 1 58 ? 0.338 20.359 -1.737 1 98.44 58 ASP B N 1
ATOM 1545 C CA . ASP B 1 58 ? -0.003 21.734 -1.373 1 98.44 58 ASP B CA 1
ATOM 1546 C C . ASP B 1 58 ? 0.145 21.953 0.131 1 98.44 58 ASP B C 1
ATOM 1548 O O . ASP B 1 58 ? 0.694 22.969 0.562 1 98.44 58 ASP B O 1
ATOM 1552 N N . ASN B 1 59 ? -0.369 21.031 0.887 1 98.56 59 ASN B N 1
ATOM 1553 C CA . ASN B 1 59 ? -0.299 21.156 2.338 1 98.56 59 ASN B CA 1
ATOM 1554 C C . ASN B 1 59 ? 1.135 21.031 2.844 1 98.56 59 ASN B C 1
ATOM 1556 O O . ASN B 1 59 ? 1.515 21.688 3.818 1 98.56 59 ASN B O 1
ATOM 1560 N N . GLN B 1 60 ? 1.935 20.219 2.195 1 98.44 60 GLN B N 1
ATOM 1561 C CA . GLN B 1 60 ? 3.355 20.156 2.52 1 98.44 60 GLN B CA 1
ATOM 1562 C C . GLN B 1 60 ? 4.047 21.484 2.232 1 98.44 60 GLN B C 1
ATOM 1564 O O . GLN B 1 60 ? 4.859 21.953 3.031 1 98.44 60 GLN B O 1
ATOM 1569 N N . CYS B 1 61 ? 3.711 22.109 1.095 1 98.19 61 CYS B N 1
ATOM 1570 C CA . CYS B 1 61 ? 4.262 23.406 0.741 1 98.19 61 CYS B CA 1
ATOM 1571 C C . CYS B 1 61 ? 3.826 24.469 1.741 1 98.19 61 CYS B C 1
ATOM 1573 O O . CYS B 1 61 ? 4.617 25.344 2.113 1 98.19 61 CYS B O 1
ATOM 1575 N N . LEU B 1 62 ? 2.592 24.375 2.125 1 98.06 62 LEU B N 1
ATOM 1576 C CA . LEU B 1 62 ? 2.072 25.297 3.131 1 98.06 62 LEU B CA 1
ATOM 1577 C C . LEU B 1 62 ? 2.904 25.219 4.41 1 98.06 62 LEU B C 1
ATOM 1579 O O . LEU B 1 62 ? 3.336 26.25 4.926 1 98.06 62 LEU B O 1
ATOM 1583 N N . ILE B 1 63 ? 3.148 24.031 4.891 1 97.75 63 ILE B N 1
ATOM 1584 C CA . ILE B 1 63 ? 3.941 23.859 6.102 1 97.75 63 ILE B CA 1
ATOM 1585 C C . ILE B 1 63 ? 5.328 24.453 5.91 1 97.75 63 ILE B C 1
ATOM 1587 O O . ILE B 1 63 ? 5.848 25.141 6.801 1 97.75 63 ILE B O 1
ATOM 1591 N N . GLN B 1 64 ? 5.902 24.25 4.734 1 97 64 GLN B N 1
ATOM 1592 C CA . GLN B 1 64 ? 7.215 24.812 4.434 1 97 64 GLN B CA 1
ATOM 1593 C C . GLN B 1 64 ? 7.18 26.344 4.484 1 97 64 GLN B C 1
ATOM 1595 O O . GLN B 1 64 ? 8.102 26.969 5.012 1 97 64 GLN B O 1
ATOM 1600 N N . SER B 1 65 ? 6.172 26.922 3.947 1 96.94 65 SER B N 1
ATOM 1601 C CA . SER B 1 65 ? 6.008 28.375 3.957 1 96.94 65 SER B CA 1
ATOM 1602 C C . SER B 1 65 ? 5.879 28.906 5.379 1 96.94 65 SER B C 1
ATOM 1604 O O . SER B 1 65 ? 6.406 29.969 5.699 1 96.94 65 SER B O 1
ATOM 1606 N N . LEU B 1 66 ? 5.199 28.172 6.215 1 96.81 66 LEU B N 1
ATOM 1607 C CA . LEU B 1 66 ? 5.047 28.578 7.609 1 96.81 66 LEU B CA 1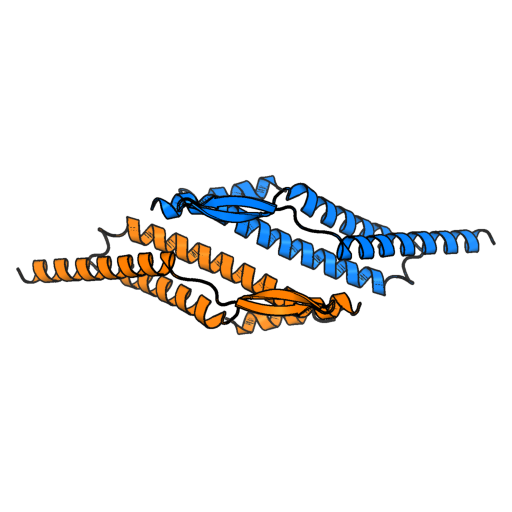
ATOM 1608 C C . LEU B 1 66 ? 6.391 28.578 8.328 1 96.81 66 LEU B C 1
ATOM 1610 O O . LEU B 1 66 ? 6.66 29.453 9.156 1 96.81 66 LEU B O 1
ATOM 1614 N N . LYS B 1 67 ? 7.199 27.625 7.961 1 95.94 67 LYS B N 1
ATOM 1615 C CA . LYS B 1 67 ? 8.516 27.516 8.578 1 95.94 67 LYS B CA 1
ATOM 1616 C C . LYS B 1 67 ? 9.383 28.719 8.25 1 95.94 67 LYS B C 1
ATOM 1618 O O . LYS B 1 67 ? 10.266 29.078 9.031 1 95.94 67 LYS B O 1
ATOM 1623 N N . ASP B 1 68 ? 9.117 29.359 7.16 1 95.44 68 ASP B N 1
ATOM 1624 C CA . ASP B 1 68 ? 9.891 30.516 6.711 1 95.44 68 ASP B CA 1
ATOM 1625 C C . ASP B 1 68 ? 9.391 31.797 7.371 1 95.44 68 ASP B C 1
ATOM 1627 O O . ASP B 1 68 ? 10 32.844 7.219 1 95.44 68 ASP B O 1
ATOM 1631 N N . SER B 1 69 ? 8.328 31.734 8.047 1 93.62 69 SER B N 1
ATOM 1632 C CA . SER B 1 69 ? 7.77 32.875 8.742 1 93.62 69 SER B CA 1
ATOM 1633 C C . SER B 1 69 ? 8.617 33.281 9.945 1 93.62 69 SER B C 1
ATOM 1635 O O . SER B 1 69 ? 9.086 32.406 10.688 1 93.62 69 SER B O 1
ATOM 1637 N N . PRO B 1 70 ? 8.828 34.562 10.148 1 94.69 70 PRO B N 1
ATOM 1638 C CA . PRO B 1 70 ? 9.547 35 11.344 1 94.69 70 PRO B CA 1
ATOM 1639 C C . PRO B 1 70 ? 8.773 34.719 12.633 1 94.69 70 PRO B C 1
ATOM 1641 O O . PRO B 1 70 ? 9.344 34.781 13.727 1 94.69 70 PRO B O 1
ATOM 1644 N N . TYR B 1 71 ? 7.574 34.375 12.602 1 94.06 71 TYR B N 1
ATOM 1645 C CA . TYR B 1 71 ? 6.738 34.125 13.773 1 94.06 71 TYR B CA 1
ATOM 1646 C C . TYR B 1 71 ? 6.465 32.656 13.977 1 94.06 71 TYR B C 1
ATOM 1648 O O . TYR B 1 71 ? 5.559 32.281 14.727 1 94.06 71 TYR B O 1
ATOM 1656 N N . TYR B 1 72 ? 7.219 31.797 13.328 1 95.56 72 TYR B N 1
ATOM 1657 C CA . TYR B 1 72 ? 7.012 30.344 13.258 1 95.56 72 TYR B CA 1
ATOM 1658 C C . TYR B 1 72 ? 7.336 29.688 14.586 1 95.56 72 TYR B C 1
ATOM 1660 O O . TYR B 1 72 ? 6.758 28.656 14.93 1 95.56 72 TYR B O 1
ATOM 1668 N N . LYS B 1 73 ? 8.18 30.234 15.398 1 95.12 73 LYS B N 1
ATOM 1669 C CA . LYS B 1 73 ? 8.812 29.578 16.547 1 95.12 73 LYS B CA 1
ATOM 1670 C C . LYS B 1 73 ? 7.758 29.031 17.516 1 95.12 73 LYS B C 1
ATOM 1672 O O . LYS B 1 73 ? 7.879 27.906 18 1 95.12 73 LYS B O 1
ATOM 1677 N N . ASN B 1 74 ? 6.691 29.75 17.766 1 93.69 74 ASN B N 1
ATOM 1678 C CA . ASN B 1 74 ? 5.676 29.375 18.734 1 93.69 74 ASN B CA 1
ATOM 1679 C C . ASN B 1 74 ? 4.793 28.234 18.219 1 93.69 74 ASN B C 1
ATOM 1681 O O . ASN B 1 74 ? 3.984 27.688 18.953 1 93.69 74 ASN B O 1
ATOM 1685 N N . PHE B 1 75 ? 4.93 27.922 16.969 1 95.88 75 PHE B N 1
ATOM 1686 C CA . PHE B 1 75 ? 4.039 26.953 16.344 1 95.88 75 PHE B CA 1
ATOM 1687 C C . PHE B 1 75 ? 4.816 25.719 15.875 1 95.88 75 PHE B C 1
ATOM 1689 O O . PHE B 1 75 ? 4.266 24.859 15.195 1 95.88 75 PHE B O 1
ATOM 1696 N N . ALA B 1 76 ? 6.055 25.641 16.156 1 94.56 76 ALA B N 1
ATOM 1697 C CA . ALA B 1 76 ? 6.957 24.609 15.648 1 94.56 76 ALA B CA 1
ATOM 1698 C C . ALA B 1 76 ? 6.473 23.219 16.031 1 94.56 76 ALA B C 1
ATOM 1700 O O . ALA B 1 76 ? 6.52 22.297 15.227 1 94.56 76 ALA B O 1
ATOM 1701 N N . ASP B 1 77 ? 5.969 23.078 17.188 1 91.38 77 ASP B N 1
ATOM 1702 C CA . ASP B 1 77 ? 5.523 21.781 17.672 1 91.38 77 ASP B CA 1
ATOM 1703 C C . ASP B 1 77 ? 4.336 21.266 16.859 1 91.38 77 ASP B C 1
ATOM 1705 O O . ASP B 1 77 ? 4.379 20.172 16.312 1 91.38 77 ASP B O 1
ATOM 1709 N N . ARG B 1 78 ? 3.369 22.109 16.797 1 91.44 78 ARG B N 1
ATOM 1710 C CA . ARG B 1 78 ? 2.176 21.734 16.031 1 91.44 78 ARG B CA 1
ATOM 1711 C C . ARG B 1 78 ? 2.508 21.5 14.562 1 91.44 78 ARG B C 1
ATOM 1713 O O . ARG B 1 78 ? 2.023 20.547 13.953 1 91.44 78 ARG B O 1
ATOM 1720 N N . SER B 1 79 ? 3.305 22.359 14.055 1 94.38 79 SER B N 1
ATOM 1721 C CA . SER B 1 79 ? 3.68 22.266 12.648 1 94.38 79 SER B CA 1
ATOM 1722 C C . SER B 1 79 ? 4.488 21.016 12.375 1 94.38 79 SER B C 1
ATOM 1724 O O . SER B 1 79 ? 4.328 20.375 11.328 1 94.38 79 SER B O 1
ATOM 1726 N N . SER B 1 80 ? 5.32 20.609 13.258 1 93.25 80 SER B N 1
ATOM 1727 C CA . SER B 1 80 ? 6.176 19.453 13.07 1 93.25 80 SER B CA 1
ATOM 1728 C C . SER B 1 80 ? 5.359 18.156 13.047 1 93.25 80 SER B C 1
ATOM 1730 O O . SER B 1 80 ? 5.703 17.219 12.336 1 93.25 80 SER B O 1
ATOM 1732 N N . ILE B 1 81 ? 4.344 18.156 13.797 1 92.25 81 ILE B N 1
ATOM 1733 C CA . ILE B 1 81 ? 3.441 17.016 13.789 1 92.25 81 ILE B CA 1
ATOM 1734 C C . ILE B 1 81 ? 2.826 16.859 12.398 1 92.25 81 ILE B C 1
ATOM 1736 O O . ILE B 1 81 ? 2.844 15.766 11.82 1 92.25 81 ILE B O 1
ATOM 1740 N N . TRP B 1 82 ? 2.402 17.938 11.844 1 95.12 82 TRP B N 1
ATOM 1741 C CA . TRP B 1 82 ? 1.783 17.891 10.523 1 95.12 82 TRP B CA 1
ATOM 1742 C C . TRP B 1 82 ? 2.82 17.594 9.445 1 95.12 82 TRP B C 1
ATOM 1744 O O . TRP B 1 82 ? 2.516 16.938 8.445 1 95.12 82 TRP B O 1
ATOM 1754 N N . GLU B 1 83 ? 3.93 18.078 9.688 1 95.44 83 GLU B N 1
ATOM 1755 C CA . GLU B 1 83 ? 5 17.75 8.75 1 95.44 83 GLU B CA 1
ATOM 1756 C C . GLU B 1 83 ? 5.207 16.234 8.656 1 95.44 83 GLU B C 1
ATOM 1758 O O . GLU B 1 83 ? 5.262 15.68 7.562 1 95.44 83 GLU B O 1
ATOM 1763 N N . THR B 1 84 ? 5.297 15.625 9.727 1 94.06 84 THR B N 1
ATOM 1764 C CA . THR B 1 84 ? 5.492 14.18 9.789 1 94.06 84 THR B CA 1
ATOM 1765 C C . THR B 1 84 ? 4.27 13.445 9.25 1 94.06 84 THR B C 1
ATOM 1767 O O . THR B 1 84 ? 4.402 12.492 8.484 1 94.06 84 THR B O 1
ATOM 1770 N N . ARG B 1 85 ? 3.119 13.922 9.602 1 94.56 85 ARG B N 1
ATOM 1771 C CA . ARG B 1 85 ? 1.871 13.312 9.156 1 94.56 85 ARG B CA 1
ATOM 1772 C C . ARG B 1 85 ? 1.758 13.352 7.637 1 94.56 85 ARG B C 1
ATOM 1774 O O . ARG B 1 85 ? 1.427 12.344 7.004 1 94.56 85 ARG B O 1
ATOM 1781 N N . LEU B 1 86 ? 2.088 14.477 7.129 1 97 86 LEU B N 1
ATOM 1782 C CA . LEU B 1 86 ? 1.945 14.656 5.688 1 97 86 LEU B CA 1
ATOM 1783 C C . LEU B 1 86 ? 3.004 13.859 4.934 1 97 86 LEU B C 1
ATOM 1785 O O . LEU B 1 86 ? 2.73 13.312 3.863 1 97 86 LEU B O 1
ATOM 1789 N N . SER B 1 87 ? 4.164 13.797 5.477 1 96.56 87 SER B N 1
ATOM 1790 C CA . SER B 1 87 ? 5.211 12.992 4.855 1 96.56 87 SER B CA 1
ATOM 1791 C C . SER B 1 87 ? 4.848 11.516 4.855 1 96.56 87 SER B C 1
ATOM 1793 O O . SER B 1 87 ? 5.012 10.828 3.844 1 96.56 87 SER B O 1
ATOM 1795 N N . THR B 1 88 ? 4.387 11.062 5.906 1 95.12 88 THR B N 1
ATOM 1796 C CA . THR B 1 88 ? 3.959 9.68 6.031 1 95.12 88 THR B CA 1
ATOM 1797 C C . THR B 1 88 ? 2.793 9.383 5.09 1 95.12 88 THR B C 1
ATOM 1799 O O . THR B 1 88 ? 2.775 8.352 4.422 1 95.12 88 THR B O 1
ATOM 1802 N N . LEU B 1 89 ? 1.88 10.266 5.098 1 97.06 89 LEU B N 1
ATOM 1803 C CA . LEU B 1 89 ? 0.731 10.109 4.211 1 97.06 89 LEU B CA 1
ATOM 1804 C C . LEU B 1 89 ? 1.178 10.008 2.756 1 97.06 89 LEU B C 1
ATOM 1806 O O . LEU B 1 89 ? 0.705 9.148 2.016 1 97.06 89 LEU B O 1
ATOM 1810 N N . ASP B 1 90 ? 2.041 10.883 2.414 1 97.62 90 ASP B N 1
ATOM 1811 C CA . ASP B 1 90 ? 2.543 10.883 1.043 1 97.62 90 ASP B CA 1
ATOM 1812 C C . ASP B 1 90 ? 3.16 9.531 0.687 1 97.62 90 ASP B C 1
ATOM 1814 O O . ASP B 1 90 ? 2.867 8.969 -0.37 1 97.62 90 ASP B O 1
ATOM 1818 N N . LEU B 1 91 ? 3.965 9.016 1.544 1 95.94 91 LEU B N 1
ATOM 1819 C CA . LEU B 1 91 ? 4.605 7.723 1.324 1 95.94 91 LEU B CA 1
ATOM 1820 C C . LEU B 1 91 ? 3.564 6.617 1.193 1 95.94 91 LEU B C 1
ATOM 1822 O O . LEU B 1 91 ? 3.641 5.793 0.278 1 95.94 91 LEU B O 1
ATOM 1826 N N . CYS B 1 92 ? 2.613 6.566 2.043 1 96.75 92 CYS B N 1
ATOM 1827 C CA . CYS B 1 92 ? 1.562 5.559 2.02 1 96.75 92 CYS B CA 1
ATOM 1828 C C . CYS B 1 92 ? 0.749 5.645 0.733 1 96.75 92 CYS B C 1
ATOM 1830 O O . CYS B 1 92 ? 0.427 4.625 0.125 1 96.75 92 CYS B O 1
ATOM 1832 N N . LEU B 1 93 ? 0.434 6.871 0.366 1 97.81 93 LEU B N 1
ATOM 1833 C CA . LEU B 1 93 ? -0.354 7.07 -0.845 1 97.81 93 LEU B CA 1
ATOM 1834 C C . LEU B 1 93 ? 0.405 6.582 -2.074 1 97.81 93 LEU B C 1
ATOM 1836 O O . LEU B 1 93 ? -0.189 5.996 -2.982 1 97.81 93 LEU B O 1
ATOM 1840 N N . GLN B 1 94 ? 1.701 6.84 -2.082 1 96.56 94 GLN B N 1
ATOM 1841 C CA . GLN B 1 94 ? 2.518 6.367 -3.195 1 96.56 94 GLN B CA 1
ATOM 1842 C C . GLN B 1 94 ? 2.494 4.844 -3.289 1 96.56 94 GLN B C 1
ATOM 1844 O O . GLN B 1 94 ? 2.346 4.285 -4.379 1 96.56 94 GLN B O 1
ATOM 1849 N N . GLN B 1 95 ? 2.631 4.242 -2.219 1 96.06 95 GLN B N 1
ATOM 1850 C CA . GLN B 1 95 ? 2.609 2.783 -2.178 1 96.06 95 GLN B CA 1
ATOM 1851 C C . GLN B 1 95 ? 1.243 2.242 -2.588 1 96.06 95 GLN B C 1
ATOM 1853 O O . GLN B 1 95 ? 1.155 1.276 -3.35 1 96.06 95 GLN B O 1
ATOM 1858 N N . LEU B 1 96 ? 0.192 2.875 -2.094 1 97.06 96 LEU B N 1
ATOM 1859 C CA . LEU B 1 96 ? -1.166 2.457 -2.426 1 97.06 96 LEU B CA 1
ATOM 1860 C C . LEU B 1 96 ? -1.437 2.627 -3.918 1 97.06 96 LEU B C 1
ATOM 1862 O O . LEU B 1 96 ? -2.031 1.749 -4.547 1 97.06 96 LEU B O 1
ATOM 1866 N N . ASN B 1 97 ? -1.042 3.73 -4.379 1 97 97 ASN B N 1
ATOM 1867 C CA . ASN B 1 97 ? -1.219 3.988 -5.805 1 97 97 ASN B CA 1
ATOM 1868 C C . ASN B 1 97 ? -0.484 2.957 -6.656 1 97 97 ASN B C 1
ATOM 1870 O O . ASN B 1 97 ? -1.022 2.475 -7.656 1 97 97 ASN B O 1
ATOM 1874 N N . LEU B 1 98 ? 0.723 2.67 -6.223 1 95.44 98 LEU B N 1
ATOM 1875 C CA . LEU B 1 98 ? 1.503 1.671 -6.945 1 95.44 98 LEU B CA 1
ATOM 1876 C C . LEU B 1 98 ? 0.803 0.316 -6.926 1 95.44 98 LEU B C 1
ATOM 1878 O O . LEU B 1 98 ? 0.715 -0.358 -7.953 1 95.44 98 LEU B O 1
ATOM 1882 N N . ILE B 1 99 ? 0.324 -0.128 -5.855 1 96.69 99 ILE B N 1
ATOM 1883 C CA . ILE B 1 99 ? -0.379 -1.398 -5.715 1 96.69 99 ILE B CA 1
ATOM 1884 C C . ILE B 1 99 ? -1.606 -1.412 -6.621 1 96.69 99 ILE B C 1
ATOM 1886 O O . ILE B 1 99 ? -1.833 -2.377 -7.355 1 96.69 99 ILE B O 1
ATOM 1890 N N . GLN B 1 100 ? -2.354 -0.361 -6.535 1 96.19 100 GLN B N 1
ATOM 1891 C CA . GLN B 1 100 ? -3.576 -0.296 -7.328 1 96.19 100 GLN B CA 1
ATOM 1892 C C . GLN B 1 100 ? -3.266 -0.335 -8.82 1 96.19 100 GLN B C 1
ATOM 1894 O O . GLN B 1 100 ? -3.934 -1.041 -9.586 1 96.19 100 GLN B O 1
ATOM 1899 N N . ARG B 1 101 ? -2.277 0.418 -9.25 1 95.81 101 ARG B N 1
ATOM 1900 C CA . ARG B 1 101 ? -1.9 0.431 -10.664 1 95.81 101 ARG B CA 1
ATOM 1901 C C . ARG B 1 101 ? -1.465 -0.955 -11.125 1 95.81 101 ARG B C 1
ATOM 1903 O O . ARG B 1 101 ? -1.834 -1.396 -12.211 1 95.81 101 ARG B O 1
ATOM 1910 N N . LYS B 1 102 ? -0.645 -1.547 -10.32 1 93.94 102 LYS B N 1
ATOM 1911 C CA . LYS B 1 102 ? -0.198 -2.896 -10.656 1 93.94 102 LYS B CA 1
ATOM 1912 C C . LYS B 1 102 ? -1.38 -3.857 -10.75 1 93.94 102 LYS B C 1
ATOM 1914 O O . LYS B 1 102 ? -1.45 -4.668 -11.68 1 93.94 102 LYS B O 1
ATOM 1919 N N . TRP B 1 103 ? -2.277 -3.77 -9.867 1 94.5 103 TRP B N 1
ATOM 1920 C CA . TRP B 1 103 ? -3.451 -4.637 -9.859 1 94.5 103 TRP B CA 1
ATOM 1921 C C . TRP B 1 103 ? -4.273 -4.445 -11.133 1 94.5 103 TRP B C 1
ATOM 1923 O O . TRP B 1 103 ? -4.605 -5.414 -11.812 1 94.5 103 TRP B O 1
ATOM 1933 N N . VAL B 1 104 ? -4.566 -3.285 -11.422 1 94.44 104 VAL B N 1
ATOM 1934 C CA . VAL B 1 104 ? -5.418 -2.963 -12.562 1 94.44 104 VAL B CA 1
ATOM 1935 C C . VAL B 1 104 ? -4.77 -3.469 -13.852 1 94.44 104 VAL B C 1
ATOM 1937 O O . VAL B 1 104 ? -5.453 -3.975 -14.742 1 94.44 104 VAL B O 1
ATOM 1940 N N . TYR B 1 105 ? -3.494 -3.305 -13.883 1 93 105 TYR B N 1
ATOM 1941 C CA . TYR B 1 105 ? -2.752 -3.689 -15.086 1 93 105 TYR B CA 1
ATOM 1942 C C . TYR B 1 105 ? -2.643 -5.207 -15.195 1 93 105 TYR B C 1
ATOM 1944 O O . TYR B 1 105 ? -2.809 -5.77 -16.281 1 93 105 TYR B O 1
ATOM 1952 N N . LEU B 1 106 ? -2.412 -5.824 -14.164 1 91.81 106 LEU B N 1
ATOM 1953 C CA . LEU B 1 106 ? -1.997 -7.223 -14.211 1 91.81 106 LEU B CA 1
ATOM 1954 C C . LEU B 1 106 ? -3.199 -8.148 -14.062 1 91.81 106 LEU B C 1
ATOM 1956 O O . LEU B 1 106 ? -3.15 -9.305 -14.492 1 91.81 106 LEU B O 1
ATOM 1960 N N . GLU B 1 107 ? -4.223 -7.707 -13.5 1 90.38 107 GLU B N 1
ATOM 1961 C CA . GLU B 1 107 ? -5.359 -8.57 -13.195 1 90.38 107 GLU B CA 1
ATOM 1962 C C . GLU B 1 107 ? -5.922 -9.211 -14.461 1 90.38 107 GLU B C 1
ATOM 1964 O O . GLU B 1 107 ? -6.141 -10.422 -14.508 1 90.38 107 GLU B O 1
ATOM 1969 N N . PRO B 1 108 ? -6.145 -8.523 -15.523 1 89.38 108 PRO B N 1
ATOM 1970 C CA . PRO B 1 108 ? -6.645 -9.172 -16.734 1 89.38 108 PRO B CA 1
ATOM 1971 C C . PRO B 1 108 ? -5.641 -10.156 -17.344 1 89.38 108 PRO B C 1
ATOM 1973 O O . PRO B 1 108 ? -6.031 -11.172 -17.922 1 89.38 108 PRO B O 1
ATOM 1976 N N . ILE B 1 109 ? -4.41 -9.859 -17.203 1 86.19 109 ILE B N 1
ATOM 1977 C CA . ILE B 1 109 ? -3.354 -10.703 -17.75 1 86.19 109 ILE B CA 1
ATOM 1978 C C . ILE B 1 109 ? -3.252 -12 -16.953 1 86.19 109 ILE B C 1
ATOM 1980 O O . ILE B 1 109 ? -3.172 -13.086 -17.531 1 86.19 109 ILE B O 1
ATOM 1984 N N . PHE B 1 110 ? -3.211 -11.898 -15.773 1 85.19 110 PHE B N 1
ATOM 1985 C CA . PHE B 1 110 ? -3.076 -13.047 -14.898 1 85.19 110 PHE B CA 1
ATOM 1986 C C . PHE B 1 110 ? -4.316 -13.93 -14.961 1 85.19 110 PHE B C 1
ATOM 1988 O O . PHE B 1 110 ? -4.234 -15.148 -14.773 1 85.19 110 PHE B O 1
ATOM 1995 N N . SER B 1 111 ? -5.398 -13.305 -15.211 1 83.94 111 SER B N 1
ATOM 1996 C CA . SER B 1 111 ? -6.637 -14.07 -15.305 1 83.94 111 SER B CA 1
ATOM 1997 C C . SER B 1 111 ? -6.703 -14.859 -16.609 1 83.94 111 SER B C 1
ATOM 1999 O O . SER B 1 111 ? -7.332 -15.922 -16.672 1 83.94 111 SER B O 1
ATOM 2001 N N . ARG B 1 112 ? -6.082 -14.383 -17.703 1 77.81 112 ARG B N 1
ATOM 2002 C CA . ARG B 1 112 ? -6.09 -15.031 -19 1 77.81 112 ARG B CA 1
ATOM 2003 C C . ARG B 1 112 ? -4.887 -15.953 -19.156 1 77.81 112 ARG B C 1
ATOM 2005 O O . ARG B 1 112 ? -4.832 -16.75 -20.094 1 77.81 112 ARG B O 1
ATOM 2012 N N . GLY B 1 113 ? -3.965 -15.977 -18.234 1 73.5 113 GLY B N 1
ATOM 2013 C CA . GLY B 1 113 ? -2.805 -16.844 -18.297 1 73.5 113 GLY B CA 1
ATOM 2014 C C . GLY B 1 113 ? -1.707 -16.312 -19.203 1 73.5 113 GLY B C 1
ATOM 2015 O O . GLY B 1 113 ? -0.88 -17.078 -19.703 1 73.5 113 GLY B O 1
ATOM 2016 N N . ALA B 1 114 ? -1.688 -15.031 -19.641 1 70.38 114 ALA B N 1
ATOM 2017 C CA . ALA B 1 114 ? -0.645 -14.453 -20.484 1 70.38 114 ALA B CA 1
ATOM 2018 C C . ALA B 1 114 ? 0.374 -13.688 -19.641 1 70.38 114 ALA B C 1
ATOM 2020 O O . ALA B 1 114 ? 0.046 -13.172 -18.562 1 70.38 114 ALA B O 1
ATOM 2021 N N . LEU B 1 115 ? 1.795 -13.992 -19.922 1 69.19 115 LEU B N 1
ATOM 2022 C CA . LEU B 1 115 ? 2.82 -13.227 -19.219 1 69.19 115 LEU B CA 1
ATOM 2023 C C . LEU B 1 115 ? 3.035 -11.875 -19.891 1 69.19 115 LEU B C 1
ATOM 2025 O O . LEU B 1 115 ? 3.098 -11.781 -21.109 1 69.19 115 LEU B O 1
ATOM 2029 N N . PRO B 1 116 ? 2.824 -10.781 -19.141 1 59.88 116 PRO B N 1
ATOM 2030 C CA . PRO B 1 116 ? 3.242 -9.531 -19.781 1 59.88 116 PRO B CA 1
ATOM 2031 C C . PRO B 1 116 ? 4.75 -9.461 -20 1 59.88 116 PRO B C 1
ATOM 2033 O O . PRO B 1 116 ? 5.523 -10.031 -19.234 1 59.88 116 PRO B O 1
ATOM 2036 N N . SER B 1 117 ? 5.293 -9.383 -21.266 1 54.97 117 SER B N 1
ATOM 2037 C CA . SER B 1 117 ? 6.703 -9.023 -21.406 1 54.97 117 SER B CA 1
ATOM 2038 C C . SER B 1 117 ? 7.082 -7.898 -20.438 1 54.97 117 SER B C 1
ATOM 2040 O O . SER B 1 117 ? 8.266 -7.617 -20.25 1 54.97 117 SER B O 1
ATOM 2042 N N . GLU B 1 118 ? 6.281 -7.16 -19.938 1 47.84 118 GLU B N 1
ATOM 2043 C CA . GLU B 1 118 ? 6.34 -5.77 -19.5 1 47.84 118 GLU B CA 1
ATOM 2044 C C . GLU B 1 118 ? 6.652 -5.668 -18.016 1 47.84 118 GLU B C 1
ATOM 2046 O O . GLU B 1 118 ? 6.133 -4.789 -17.328 1 47.84 118 GLU B O 1
ATOM 2051 N N . GLU B 1 119 ? 7.043 -6.559 -17.297 1 46.81 119 GLU B N 1
ATOM 2052 C CA . GLU B 1 119 ? 7.531 -5.969 -16.062 1 46.81 119 GLU B CA 1
ATOM 2053 C C . GLU B 1 119 ? 8.117 -4.578 -16.297 1 46.81 119 GLU B C 1
ATOM 2055 O O . GLU B 1 119 ? 7.992 -3.689 -15.453 1 46.81 119 GLU B O 1
ATOM 2060 N N . SER B 1 120 ? 8.781 -4.352 -17.375 1 48.34 120 SER B N 1
ATOM 2061 C CA . SER B 1 120 ? 9.398 -3.104 -17.812 1 48.34 120 SER B CA 1
ATOM 2062 C C . SER B 1 120 ? 8.359 -1.994 -17.938 1 48.34 120 SER B C 1
ATOM 2064 O O . SER B 1 120 ? 8.656 -0.825 -17.703 1 48.34 120 SER B O 1
ATOM 2066 N N . ARG B 1 121 ? 7.176 -2.271 -18.328 1 46.66 121 ARG B N 1
ATOM 2067 C CA . ARG B 1 121 ? 6.203 -1.229 -18.625 1 46.66 121 ARG B CA 1
ATOM 2068 C C . ARG B 1 121 ? 5.672 -0.584 -17.344 1 46.66 121 ARG B C 1
ATOM 2070 O O . ARG B 1 121 ? 5.402 0.618 -17.312 1 46.66 121 ARG B O 1
ATOM 2077 N N . PHE B 1 122 ? 5.363 -1.392 -16.453 1 50.81 122 PHE B N 1
ATOM 2078 C CA . PHE B 1 122 ? 4.805 -0.787 -15.242 1 50.81 122 PHE B CA 1
ATOM 2079 C C . PHE B 1 122 ? 5.82 0.135 -14.578 1 50.81 122 PHE B C 1
ATOM 2081 O O . PHE B 1 122 ? 5.449 1.155 -13.992 1 50.81 122 PHE B O 1
ATOM 2088 N N . GLN B 1 123 ? 7.043 -0.2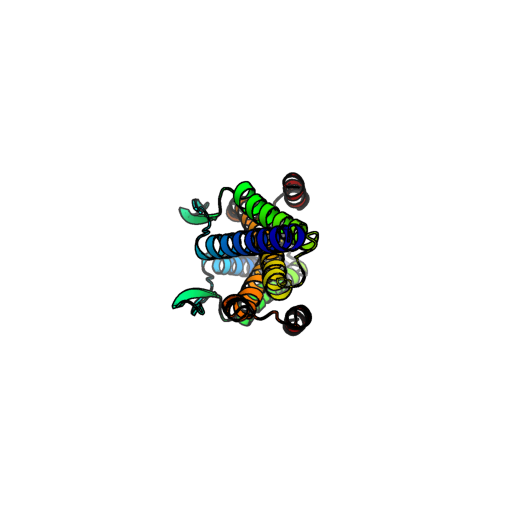04 -14.57 1 48.38 123 GLN B N 1
ATOM 2089 C CA . GLN B 1 123 ? 8.039 0.744 -14.078 1 48.38 123 GLN B CA 1
ATOM 2090 C C . GLN B 1 123 ? 8 2.043 -14.875 1 48.38 123 GLN B C 1
ATOM 2092 O O . GLN B 1 123 ? 8.281 3.117 -14.336 1 48.38 123 GLN B O 1
ATOM 2097 N N . ALA B 1 124 ? 7.734 2.018 -16.141 1 43.03 124 ALA B N 1
ATOM 2098 C CA . ALA B 1 124 ? 7.715 3.213 -16.984 1 43.03 124 ALA B CA 1
ATOM 2099 C C . ALA B 1 124 ? 6.551 4.129 -16.594 1 43.03 124 ALA B C 1
ATOM 2101 O O . ALA B 1 124 ? 6.68 5.355 -16.641 1 43.03 124 ALA B O 1
ATOM 2102 N N . VAL B 1 125 ? 5.469 3.713 -16.375 1 42.47 125 VAL B N 1
ATOM 2103 C CA . VAL B 1 125 ? 4.309 4.543 -16.078 1 42.47 125 VAL B CA 1
ATOM 2104 C C . VAL B 1 125 ? 4.512 5.258 -14.75 1 42.47 125 VAL B C 1
ATOM 2106 O O . VAL B 1 125 ? 4.043 6.387 -14.562 1 42.47 125 VAL B O 1
ATOM 2109 N N . SER B 1 126 ? 5.137 4.621 -13.828 1 43.97 126 SER B N 1
ATOM 2110 C CA . SER B 1 126 ? 5.395 5.316 -12.57 1 43.97 126 SER B CA 1
ATOM 2111 C C . SER B 1 126 ? 6.16 6.613 -12.805 1 43.97 126 SER B C 1
ATOM 2113 O O . SER B 1 126 ? 6.004 7.578 -12.055 1 43.97 126 SER B O 1
ATOM 2115 N N . ASN B 1 127 ? 6.953 6.656 -13.883 1 40.66 127 ASN B N 1
ATOM 2116 C CA . ASN B 1 127 ? 7.715 7.871 -14.148 1 40.66 127 ASN B CA 1
ATOM 2117 C C . ASN B 1 127 ? 6.809 9.008 -14.625 1 40.66 127 ASN B C 1
ATOM 2119 O O . ASN B 1 127 ? 7.203 10.172 -14.594 1 40.66 127 ASN B O 1
ATOM 2123 N N . ASP B 1 128 ? 5.754 8.695 -15.172 1 36.69 128 ASP B N 1
ATOM 2124 C CA . ASP B 1 128 ? 4.941 9.789 -15.688 1 36.69 128 ASP B CA 1
ATOM 2125 C C . ASP B 1 128 ? 4.215 10.516 -14.555 1 36.69 128 ASP B C 1
ATOM 2127 O O . ASP B 1 128 ? 3.633 11.586 -14.766 1 36.69 128 ASP B O 1
ATOM 2131 N N . PHE B 1 129 ? 3.986 9.914 -13.539 1 35.44 129 PHE B N 1
ATOM 2132 C CA . PHE B 1 129 ? 3.373 10.688 -12.469 1 35.44 129 PHE B CA 1
ATOM 2133 C C . PHE B 1 129 ? 4.43 11.414 -11.648 1 35.44 129 PHE B C 1
ATOM 2135 O O . PHE B 1 129 ? 4.152 11.891 -10.547 1 35.44 129 PHE B O 1
ATOM 2142 N N . ARG B 1 130 ? 5.648 11.43 -11.953 1 30.16 130 ARG B N 1
ATOM 2143 C CA . ARG B 1 130 ? 6.539 12.445 -11.406 1 30.16 130 ARG B CA 1
ATOM 2144 C C . ARG B 1 130 ? 6.363 13.773 -12.133 1 30.16 130 ARG B C 1
ATOM 2146 O O . ARG B 1 130 ? 6.129 13.805 -13.344 1 30.16 130 ARG B O 1
#

Radius of gyration: 24.75 Å; Cα contacts (8 Å, |Δi|>4): 160; chains: 2; bounding box: 32×98×42 Å

pLDDT: mean 88.02, std 16.76, range [29.39, 98.62]

Sequence (260 aa):
MKELNSRAQGEVTIREALNELDLWGARERFSLTEHEDTHGNKVMLIKDWREVLNKVGDNQCLIQSLKDSPYYKNFADRSSIWETRLSTLDLCLQQLNLIQRKWVYLEPIFSRGALPSEESRFQAVSNDFRMKELNSRAQGEVTIREALNELDLWGARERFSLTEHEDTHGNKVMLIKDWREVLNKVGDNQCLIQSLKDSPYYKNFADRSSIWETRLSTLDLCLQQLNLIQRKWVYLEPIFSRGALPSEESRFQAVSNDFR

InterPro domains:
  IPR013602 Dynein heavy chain, linker [PF08393] (2-130)
  IPR026983 Dynein heavy chain [PTHR10676] (2-130)
  IPR042222 Dynein heavy chain, domain 2, N-terminal [G3DSA:1.20.140.100] (13-130)

Solvent-accessible surface area (backbone atoms only — not comparable to full-atom values): 15004 Å² total; per-residue (Å²): 109,70,65,58,50,52,49,52,51,48,41,51,51,51,50,51,55,52,50,51,50,53,53,45,71,74,62,66,73,85,49,71,42,85,40,70,48,92,85,66,47,79,43,81,38,82,48,66,58,66,60,56,51,46,52,53,50,50,52,52,51,49,53,54,56,45,64,70,38,93,62,28,76,90,42,45,67,67,49,49,40,50,50,52,50,51,53,50,48,50,53,46,49,51,52,50,50,49,45,52,52,52,46,68,62,43,49,58,35,58,73,72,69,44,67,78,71,69,80,58,54,67,61,51,57,59,56,66,77,102,107,71,64,58,51,50,49,53,51,49,40,50,52,52,51,51,55,53,50,50,49,54,52,44,70,76,62,68,75,86,49,69,43,85,39,71,48,91,86,67,47,80,42,79,37,81,47,67,60,66,60,56,52,47,52,54,50,49,52,52,49,48,54,54,54,45,66,69,38,95,61,28,76,88,43,45,67,67,50,50,38,50,52,52,50,50,50,51,48,51,53,44,50,52,52,49,50,50,46,51,52,49,46,67,63,42,48,59,33,62,72,71,69,50,71,73,90,40,73,65,50,61,62,53,55,61,58,66,76,102